Protein AF-A0A534L4D3-F1 (afdb_monomer)

Nearest PDB structures (foldseek):
  6dio-assembly1_A  TM=9.806E-01  e=1.748E-37  Delftia acidovorans
  8sz6-assembly1_B  TM=9.867E-01  e=7.049E-37  Pseudomonas sp. 'mevalonii'
  6dio-assembly2_C  TM=9.782E-01  e=4.693E-37  Delftia acidovorans
  6p7k-assembly1_A  TM=9.838E-01  e=1.786E-36  Burkholderia cenocepacia
  4i4b-assembly1_A  TM=9.826E-01  e=2.388E-36  Pseudomonas sp. 'mevalonii'

Secondary structure (DSSP, 8-state):
------TTGGGS-HHHHHHHHHHHHT--HHHHHHHH-TT-S-HHHHHTTSSS--------EEEEEEEEETTEEEEEEEE--STTHHHHHHHHHHHHHTTT-BEEEE--SEEEEEEEEE--S-HHHHHHHHHHTHHHHHHHHHTT-HHHHHTT-EEEEEEEEEE--TT--EEEEEEEEE-TTS--HHHHHHHHHHHHHHHHHHHS-EEEEEEEES--TTS-EEEE----HHHH--SSS-HHHHHHHHHHHHHHHHH-HHHHHHHHHHHHHHHHHHHHHTT--HHHHHHHHHHHHHTTSSS---S--

Solvent-accessible surface area (backbone atoms only — not comparable to full-atom values): 16689 Å² total; per-residue (Å²): 130,76,78,24,74,61,84,64,61,89,78,48,54,71,68,58,51,52,48,52,51,28,67,67,67,69,51,53,73,68,57,52,52,45,71,70,38,81,70,65,71,52,68,73,62,53,49,71,72,51,83,90,63,88,78,85,85,76,64,51,76,46,70,24,36,23,34,25,50,72,79,42,54,38,73,41,53,29,29,49,81,68,79,64,52,56,58,51,52,20,51,53,25,46,43,18,41,83,59,59,13,32,46,67,53,68,69,49,50,31,39,41,14,34,31,37,31,34,79,41,92,53,49,67,60,37,41,52,54,55,60,76,40,44,68,60,47,37,50,53,24,32,71,73,38,62,66,45,40,75,76,69,31,29,52,77,50,74,48,68,45,76,45,83,49,101,86,48,63,30,36,38,38,29,40,35,26,34,35,59,93,48,92,36,56,68,64,35,21,55,23,27,56,62,35,43,66,55,54,26,69,76,46,69,22,48,71,77,53,43,38,55,48,52,68,38,82,54,44,44,74,49,76,49,70,47,72,55,42,81,70,57,40,55,100,90,41,54,19,65,58,46,49,52,52,50,51,53,53,46,53,46,18,49,73,32,59,75,47,13,52,57,53,45,48,60,53,43,60,60,51,39,12,34,29,48,57,68,74,46,68,44,66,51,51,50,53,16,53,62,48,50,25,36,56,91,59,90,44,64,36,46,86,71,134

Radius of gyration: 23.61 Å; Cα contacts (8 Å, |Δi|>4): 494; chains: 1; bounding box: 59×36×66 Å

pLDDT: mean 96.44, std 3.39, range [64.44, 98.81]

Foldseek 3Di:
DQAQDDPPLVVDDPVVVLVSCCVRVVDDPVVSVLVVDQQNDDQVRVCVVDDPDDGDDGFDKDWQTLADEPQRGDTFIFGHDDPPLSVVSNLVSNQLVVQPHKYKDKLALKWKKKWKWDPFPDLVVLQVQVQVCWVVLQVQLCVQCVPCVVVVKGFDTKDWDWDQDPRGIMIIIIGTTRRHPDNCWVSQLSSQVRSRVVSCVRRVTHIDDGGIDLLGVSTDMDMDTDGDLCSQDDPPDGSVRSVVVVVVLQVCLFPDVVSVVVQVVSVLSNVVRSCVSVVHDSVSVVVNQQVVCQPVSVGRGHPDD

Sequence (305 aa):
MKRSDVSGFYKKTAEERWQIIRDFGELESSEIETIRNTGALRFEQVDHMIENVVGAMPIPLGIAVNFRVNGKDYLVPMAIEEPSVVAAASNAARMAREQGGFTTSGSGPIMLGQIQLVGVTDPNGARITILSHRDEILSIANEKDPMLLKVGGGAKDIEVRVVETKRGPMVITHLVVDCRDAMGANAVNTMAEAVAPHLEKWTGGRVYLRIISNLAVRRLVRARAVFAKAVLKTDDLSGEEVVEGILEAYAFADADPYRCATHNKGIMNGVDAVVVATGNDWRAIESGAHAYAAWKSGGYRSLTT

Mean predicted aligned error: 3.8 Å

Structure (mmCIF, N/CA/C/O backbone):
data_AF-A0A534L4D3-F1
#
_entry.id   AF-A0A534L4D3-F1
#
loop_
_atom_site.group_PDB
_atom_site.id
_atom_site.type_symbol
_atom_site.label_atom_id
_atom_site.label_alt_id
_atom_site.label_comp_id
_atom_site.label_asym_id
_atom_site.label_entity_id
_atom_site.label_seq_id
_atom_site.pdbx_PDB_ins_code
_atom_site.Cartn_x
_atom_site.Cartn_y
_atom_site.Cartn_z
_atom_site.occupancy
_atom_site.B_iso_or_equiv
_atom_site.auth_seq_id
_atom_site.auth_comp_id
_atom_site.auth_asym_id
_atom_site.auth_atom_id
_atom_site.pdbx_PDB_model_num
ATOM 1 N N . MET A 1 1 ? -8.552 -18.636 22.252 1.00 64.44 1 MET A N 1
ATOM 2 C CA . MET A 1 1 ? -8.371 -17.823 21.027 1.00 64.44 1 MET A CA 1
ATOM 3 C C . MET A 1 1 ? -8.446 -16.359 21.431 1.00 64.44 1 MET A C 1
ATOM 5 O O . MET A 1 1 ? -9.378 -16.011 22.147 1.00 64.44 1 MET A O 1
ATOM 9 N N . LYS A 1 2 ? -7.450 -15.543 21.063 1.00 85.06 2 LYS A N 1
ATOM 10 C CA . LYS A 1 2 ? -7.393 -14.110 21.406 1.00 85.06 2 LYS A CA 1
ATOM 11 C C . LYS A 1 2 ? -8.604 -13.384 20.808 1.00 85.06 2 LYS A C 1
ATOM 13 O O . LYS A 1 2 ? -8.980 -13.687 19.677 1.00 85.06 2 LYS A O 1
ATOM 18 N N . ARG A 1 3 ? -9.225 -12.476 21.568 1.00 90.12 3 ARG A N 1
ATOM 19 C CA . ARG A 1 3 ? -10.401 -11.700 21.144 1.00 90.12 3 ARG A CA 1
ATOM 20 C C . ARG A 1 3 ? -10.069 -10.217 21.100 1.00 90.12 3 ARG A C 1
ATOM 22 O O . ARG A 1 3 ? -9.493 -9.697 22.048 1.00 90.12 3 ARG A O 1
ATOM 29 N N . SER A 1 4 ? -10.421 -9.558 20.002 1.00 93.50 4 SER A N 1
ATOM 30 C CA .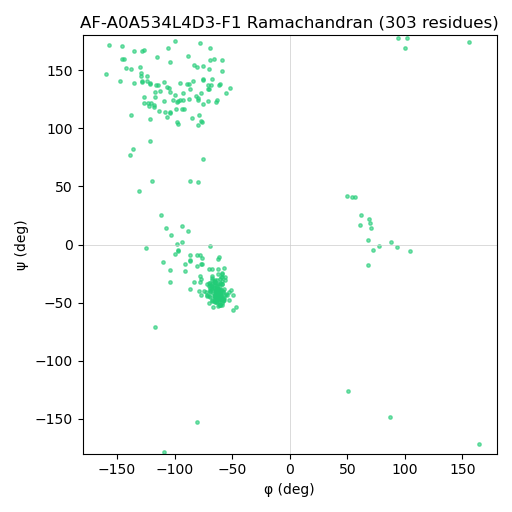 SER A 1 4 ? -10.215 -8.121 19.802 1.00 93.50 4 SER A CA 1
ATOM 31 C C . SER A 1 4 ? -11.455 -7.295 20.127 1.00 93.50 4 SER A C 1
ATOM 33 O O . SER A 1 4 ? -11.385 -6.069 20.077 1.00 93.50 4 SER A O 1
ATOM 35 N N . ASP A 1 5 ? -12.593 -7.922 20.443 1.00 90.88 5 ASP A N 1
ATOM 36 C CA . ASP A 1 5 ? -13.786 -7.195 20.860 1.00 90.88 5 ASP A CA 1
ATOM 37 C C . ASP A 1 5 ? -13.665 -6.699 22.299 1.00 90.88 5 ASP A C 1
ATOM 39 O O . ASP A 1 5 ? -13.750 -7.460 23.260 1.00 90.88 5 ASP A O 1
ATOM 43 N N . VAL A 1 6 ? -13.443 -5.392 22.433 1.00 89.88 6 VAL A N 1
ATOM 44 C CA . VAL A 1 6 ? -13.188 -4.751 23.722 1.00 89.88 6 VAL A CA 1
ATOM 45 C C . VAL A 1 6 ? -14.232 -3.672 23.963 1.00 89.88 6 VAL A C 1
ATOM 47 O O . VAL A 1 6 ? -14.222 -2.609 23.339 1.00 89.88 6 VAL A O 1
ATOM 50 N N . SER A 1 7 ? -15.141 -3.940 24.899 1.00 87.38 7 SER A N 1
ATOM 51 C CA . SER A 1 7 ? -16.185 -2.985 25.264 1.00 87.38 7 SER A CA 1
ATOM 52 C C . SER A 1 7 ? -15.605 -1.781 26.008 1.00 87.38 7 SER A C 1
ATOM 54 O O . SER A 1 7 ? -14.790 -1.921 26.923 1.00 87.38 7 SER A O 1
ATOM 56 N N . GLY A 1 8 ? -16.032 -0.580 25.608 1.00 88.62 8 GLY A N 1
ATOM 57 C CA . GLY A 1 8 ? -15.707 0.663 26.305 1.00 88.62 8 GLY A CA 1
ATOM 58 C C . GLY A 1 8 ? -14.217 1.008 26.362 1.00 88.62 8 GLY A C 1
ATOM 59 O O . GLY A 1 8 ? -13.828 1.731 27.271 1.00 88.62 8 GLY A O 1
ATOM 60 N N . PHE A 1 9 ? -13.382 0.533 25.426 1.00 90.12 9 PHE A N 1
ATOM 61 C CA . PHE A 1 9 ? -11.925 0.773 25.439 1.00 90.12 9 PHE A CA 1
ATOM 62 C C . PHE A 1 9 ? -11.548 2.260 25.589 1.00 90.12 9 PHE A C 1
ATOM 64 O O . PHE A 1 9 ? -10.645 2.616 26.343 1.00 90.12 9 PHE A O 1
ATOM 71 N N . TYR A 1 10 ? -12.302 3.148 24.941 1.00 89.06 10 TYR A N 1
ATOM 72 C CA . TYR A 1 10 ? -12.110 4.597 25.022 1.00 89.06 10 TYR A CA 1
ATOM 73 C C . TYR A 1 10 ? -12.428 5.196 26.406 1.00 89.06 10 TYR A C 1
ATOM 75 O O . TYR A 1 10 ? -11.920 6.263 26.731 1.00 89.06 10 TYR A O 1
ATOM 83 N N . LYS A 1 11 ? -13.222 4.513 27.243 1.00 92.56 11 LYS A N 1
ATOM 84 C CA . LYS A 1 11 ? -13.541 4.932 28.622 1.00 92.56 11 LYS A CA 1
ATOM 85 C C . LYS A 1 11 ? -12.508 4.460 29.651 1.00 92.56 11 LYS A C 1
ATOM 87 O O . LYS A 1 11 ? -12.551 4.911 30.788 1.00 92.56 11 LYS A O 1
ATOM 92 N N . LYS A 1 12 ? -11.626 3.534 29.264 1.00 95.00 12 LYS A N 1
ATOM 93 C CA . LYS A 1 12 ? -10.620 2.927 30.143 1.00 95.00 12 LYS A CA 1
ATOM 94 C C . LYS A 1 12 ? -9.456 3.869 30.429 1.00 95.00 12 LYS A C 1
ATOM 96 O O . LYS A 1 12 ? -9.148 4.717 29.586 1.00 95.00 12 LYS A O 1
ATOM 101 N N . THR A 1 13 ? -8.792 3.688 31.569 1.00 96.38 13 THR A N 1
ATOM 102 C CA . THR A 1 13 ? -7.535 4.389 31.883 1.00 96.38 13 THR A CA 1
ATOM 103 C C . THR A 1 13 ? -6.393 3.894 30.992 1.00 96.38 13 THR A C 1
ATOM 105 O O . THR A 1 13 ? -6.524 2.891 30.284 1.00 96.38 13 THR A O 1
ATOM 108 N N . ALA A 1 14 ? -5.255 4.591 30.999 1.00 93.50 14 ALA A N 1
ATOM 109 C CA . ALA A 1 14 ? -4.083 4.163 30.241 1.00 93.50 14 ALA A CA 1
ATOM 110 C C . ALA A 1 14 ? -3.584 2.778 30.697 1.00 93.50 14 ALA A C 1
ATOM 112 O O . ALA A 1 14 ? -3.328 1.913 29.862 1.00 93.50 14 ALA A O 1
ATOM 113 N N . GLU A 1 15 ? -3.549 2.530 32.006 1.00 95.00 15 GLU A N 1
ATOM 114 C CA . GLU A 1 15 ? -3.106 1.272 32.615 1.00 95.00 15 GLU A CA 1
ATOM 115 C C . GLU A 1 15 ? -3.987 0.099 32.199 1.00 95.00 15 GLU A C 1
ATOM 117 O O . GLU A 1 15 ? -3.479 -0.953 31.815 1.00 95.00 15 GLU A O 1
ATOM 122 N N . GLU A 1 16 ? -5.306 0.288 32.213 1.00 95.88 16 GLU A N 1
ATOM 123 C CA . GLU A 1 16 ? -6.249 -0.729 31.754 1.00 95.88 16 GLU A CA 1
ATOM 124 C C . GLU A 1 16 ? -6.066 -1.037 30.262 1.00 95.88 16 GLU A C 1
ATOM 126 O O . GLU A 1 16 ? -6.140 -2.197 29.853 1.00 95.88 16 GLU A O 1
ATOM 131 N N . ARG A 1 17 ? -5.809 -0.016 29.433 1.00 96.06 17 ARG A N 1
ATOM 132 C CA . ARG A 1 17 ? -5.531 -0.211 28.002 1.00 96.06 17 ARG A CA 1
ATOM 133 C C . ARG A 1 17 ? -4.221 -0.970 27.794 1.00 96.06 17 ARG A C 1
ATOM 135 O O . ARG A 1 17 ? -4.204 -1.910 27.001 1.00 96.06 17 ARG A O 1
ATOM 142 N N . TRP A 1 18 ? -3.160 -0.615 28.522 1.00 95.38 18 TRP A N 1
ATOM 143 C CA . TRP A 1 18 ? -1.873 -1.319 28.480 1.00 95.38 18 TRP A CA 1
ATOM 144 C C . TRP A 1 18 ? -2.001 -2.774 28.925 1.00 95.38 18 TRP A C 1
ATOM 146 O O . TRP A 1 18 ? -1.404 -3.658 28.317 1.00 95.38 18 TRP A O 1
ATOM 156 N N . GLN A 1 19 ? -2.825 -3.040 29.937 1.00 95.00 19 GLN A N 1
ATOM 157 C CA . GLN A 1 19 ? -3.093 -4.399 30.387 1.00 95.00 19 GLN A CA 1
ATOM 158 C C . GLN A 1 19 ? -3.766 -5.233 29.292 1.00 95.00 19 GLN A C 1
ATOM 160 O O . GLN A 1 19 ? -3.345 -6.354 29.019 1.00 95.00 19 GLN A O 1
ATOM 165 N N . ILE A 1 20 ? -4.766 -4.665 28.615 1.00 94.62 20 ILE A N 1
ATOM 166 C CA . ILE A 1 20 ? -5.482 -5.339 27.524 1.00 94.62 20 ILE A CA 1
ATOM 167 C C . ILE A 1 20 ? -4.543 -5.667 26.361 1.00 94.62 20 ILE A C 1
ATOM 169 O O . ILE A 1 20 ? -4.579 -6.788 25.853 1.00 94.62 20 ILE A O 1
ATOM 173 N N . ILE A 1 21 ? -3.698 -4.722 25.935 1.00 94.88 21 ILE A N 1
ATOM 174 C CA . ILE A 1 21 ? -2.750 -4.987 24.842 1.00 94.88 21 ILE A CA 1
ATOM 175 C C . ILE A 1 21 ? -1.654 -5.965 25.261 1.00 94.88 21 ILE A C 1
ATOM 177 O O . ILE A 1 21 ? -1.246 -6.771 24.430 1.00 94.88 21 ILE A O 1
ATOM 181 N N . ARG A 1 22 ? -1.218 -5.947 26.530 1.00 95.31 22 ARG A N 1
ATOM 182 C CA . ARG A 1 22 ? -0.255 -6.915 27.063 1.00 95.31 22 ARG A CA 1
ATOM 183 C C . ARG A 1 22 ? -0.810 -8.324 26.966 1.00 95.31 22 ARG A C 1
ATOM 185 O O . ARG A 1 22 ? -0.171 -9.192 26.386 1.00 95.31 22 ARG A O 1
ATOM 192 N N . ASP A 1 23 ? -2.017 -8.528 27.478 1.00 94.62 23 ASP A N 1
ATOM 193 C CA . ASP A 1 23 ? -2.634 -9.850 27.547 1.00 94.62 23 ASP A CA 1
ATOM 194 C C . ASP A 1 23 ? -3.013 -10.358 26.149 1.00 94.62 23 ASP A C 1
ATOM 196 O O . ASP A 1 23 ? -2.873 -11.543 25.848 1.00 94.62 23 ASP A O 1
ATOM 200 N N . PHE A 1 24 ? -3.445 -9.461 25.255 1.00 94.88 24 PHE A N 1
ATOM 201 C CA . PHE A 1 24 ? -3.706 -9.815 23.862 1.00 94.88 24 PHE A CA 1
ATOM 202 C C . PHE A 1 24 ? -2.412 -10.124 23.101 1.00 94.88 24 PHE A C 1
ATOM 204 O O . PHE A 1 24 ? -2.352 -11.101 22.360 1.00 94.88 24 PHE A O 1
ATOM 211 N N . GLY A 1 25 ? -1.374 -9.306 23.244 1.00 93.56 25 GLY A N 1
ATOM 212 C CA . GLY A 1 25 ? -0.104 -9.482 22.544 1.00 93.56 25 GLY A CA 1
ATOM 213 C C . GLY A 1 25 ? 0.781 -10.577 23.136 1.00 93.56 25 GLY A C 1
ATOM 214 O O . GLY A 1 25 ? 1.640 -11.072 22.420 1.00 93.56 25 GLY A O 1
ATOM 215 N N . GLU A 1 26 ? 0.509 -11.015 24.373 1.00 95.12 26 GLU A N 1
ATOM 216 C CA . GLU A 1 26 ? 1.460 -11.759 25.219 1.00 95.12 26 GLU A CA 1
ATOM 217 C C . GLU A 1 26 ? 2.785 -10.995 25.368 1.00 95.1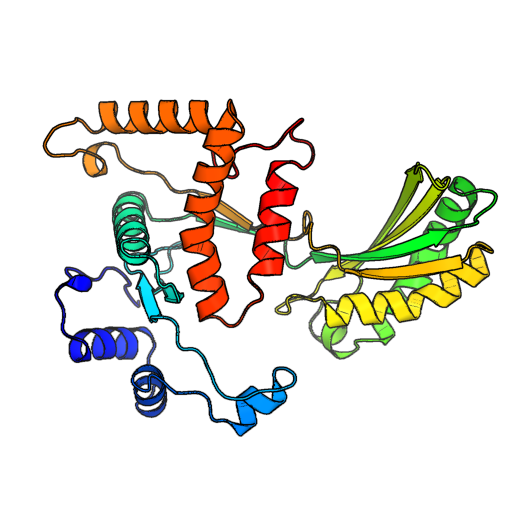2 26 GLU A C 1
ATOM 219 O O . GLU A 1 26 ? 3.861 -11.575 25.292 1.00 95.12 26 GLU A O 1
ATOM 224 N N . LEU A 1 27 ? 2.680 -9.673 25.545 1.00 95.94 27 LEU A N 1
ATOM 225 C CA . LEU A 1 27 ? 3.835 -8.780 25.569 1.00 95.94 27 LEU A CA 1
ATOM 226 C C . LEU A 1 27 ? 4.600 -8.888 26.889 1.00 95.94 27 LEU A C 1
ATOM 228 O O . LEU A 1 27 ? 4.009 -8.966 27.974 1.00 95.94 27 LEU A O 1
ATOM 232 N N . GLU A 1 28 ? 5.919 -8.806 26.800 1.00 96.94 28 GLU A N 1
ATOM 233 C CA . GLU A 1 28 ? 6.799 -8.695 27.952 1.00 96.94 28 GLU A CA 1
ATOM 234 C C . GLU A 1 28 ? 6.647 -7.330 28.642 1.00 96.94 28 GLU A C 1
ATOM 236 O O . GLU A 1 28 ? 6.221 -6.326 28.061 1.00 96.94 28 GLU A O 1
ATOM 241 N N . SER A 1 29 ? 7.037 -7.257 29.917 1.00 95.00 29 SER A N 1
ATOM 242 C CA . SER A 1 29 ? 7.011 -5.998 30.674 1.00 95.00 29 SER A CA 1
ATOM 243 C C . SER A 1 29 ? 7.871 -4.902 30.027 1.00 95.00 29 SER A C 1
ATOM 245 O O . SER A 1 29 ? 7.502 -3.731 30.080 1.00 95.00 29 SER A O 1
ATOM 247 N N . SER A 1 30 ? 8.989 -5.278 29.402 1.00 94.88 30 SER A N 1
ATOM 248 C CA . SER A 1 30 ? 9.894 -4.394 28.651 1.00 94.88 30 SER A CA 1
ATOM 249 C C . SER A 1 30 ? 9.220 -3.771 27.420 1.00 94.88 30 SER A C 1
ATOM 251 O O . SER A 1 30 ? 9.399 -2.583 27.140 1.00 94.88 30 SER A O 1
ATOM 253 N N . GLU A 1 31 ? 8.402 -4.543 26.705 1.00 95.06 31 GLU A N 1
ATOM 254 C CA . GLU A 1 31 ? 7.658 -4.080 25.531 1.00 95.06 31 GLU A CA 1
ATOM 255 C C . GLU A 1 31 ? 6.549 -3.098 25.930 1.00 95.06 31 GLU A C 1
ATOM 257 O O . GLU A 1 31 ? 6.379 -2.056 25.297 1.00 95.06 31 GLU A O 1
ATOM 262 N N . ILE A 1 32 ? 5.842 -3.363 27.034 1.00 94.81 32 ILE A N 1
ATOM 263 C CA . ILE A 1 32 ? 4.860 -2.413 27.580 1.00 94.81 32 ILE A CA 1
ATOM 264 C C . ILE A 1 32 ? 5.531 -1.120 28.039 1.00 94.81 32 ILE A C 1
ATOM 266 O O . ILE A 1 32 ? 4.997 -0.040 27.791 1.00 94.81 32 ILE A O 1
ATOM 270 N N . GLU A 1 33 ? 6.704 -1.204 28.664 1.00 93.38 33 GLU A N 1
ATOM 271 C CA . GLU A 1 33 ? 7.449 -0.013 29.070 1.00 93.38 33 GLU A CA 1
ATOM 272 C C . GLU A 1 33 ? 7.895 0.824 27.862 1.00 93.38 33 GLU A C 1
ATOM 274 O O . GLU A 1 33 ? 7.828 2.052 27.892 1.00 93.38 33 GLU A O 1
ATOM 279 N N . THR A 1 34 ? 8.226 0.170 26.746 1.00 92.75 34 THR A N 1
ATOM 280 C CA . THR A 1 34 ? 8.507 0.853 25.473 1.00 92.75 34 THR A CA 1
ATOM 281 C C . THR A 1 34 ? 7.283 1.616 24.960 1.00 92.75 34 THR A C 1
ATOM 283 O O . THR A 1 34 ? 7.412 2.763 24.545 1.00 92.75 34 THR A O 1
ATOM 286 N N . ILE A 1 35 ? 6.084 1.028 25.038 1.00 91.69 35 ILE A N 1
ATOM 287 C CA . ILE A 1 35 ? 4.831 1.675 24.604 1.00 91.69 35 ILE A CA 1
ATOM 288 C C . ILE A 1 35 ? 4.458 2.864 25.503 1.00 91.69 35 ILE A C 1
ATOM 290 O O . ILE A 1 35 ? 3.894 3.850 25.027 1.00 91.69 35 ILE A O 1
ATOM 294 N N . ARG A 1 36 ? 4.758 2.786 26.804 1.00 90.88 36 ARG A N 1
ATOM 295 C CA . ARG A 1 36 ? 4.532 3.884 27.760 1.00 90.88 36 ARG A CA 1
ATOM 296 C C . ARG A 1 36 ? 5.441 5.077 27.500 1.00 90.88 36 ARG A C 1
ATOM 298 O O . ARG A 1 36 ? 5.060 6.212 27.785 1.00 90.88 36 ARG A O 1
ATOM 305 N N . ASN A 1 37 ? 6.637 4.820 26.982 1.00 89.62 37 ASN A N 1
ATOM 306 C CA . ASN A 1 37 ? 7.627 5.845 26.732 1.00 89.62 37 ASN A CA 1
ATOM 307 C C . ASN A 1 37 ? 7.285 6.647 25.465 1.00 89.62 37 ASN A C 1
ATOM 309 O O . ASN A 1 37 ? 7.508 6.207 24.339 1.00 89.62 37 ASN A O 1
ATOM 313 N N . THR A 1 38 ? 6.818 7.883 25.645 1.00 83.69 38 THR A N 1
ATOM 314 C CA . THR A 1 38 ? 6.506 8.808 24.540 1.00 83.69 38 THR A CA 1
ATOM 315 C C . THR A 1 38 ? 7.744 9.310 23.778 1.00 83.69 38 THR A C 1
ATOM 317 O O . THR A 1 38 ? 7.599 10.056 22.813 1.00 83.69 38 THR A O 1
ATOM 320 N N . GLY A 1 39 ? 8.952 8.908 24.189 1.00 81.75 39 GLY A N 1
ATOM 321 C CA . GLY A 1 39 ? 10.235 9.123 23.513 1.00 81.75 39 GLY A CA 1
ATOM 322 C C . GLY A 1 39 ? 11.045 7.826 23.397 1.00 81.75 39 GLY A C 1
ATOM 323 O O . GLY A 1 39 ? 12.225 7.803 23.734 1.00 81.75 39 GLY A O 1
ATOM 324 N N . ALA A 1 40 ? 10.407 6.727 22.977 1.00 80.00 40 ALA A N 1
ATOM 325 C CA . ALA A 1 40 ? 10.998 5.383 22.968 1.00 80.00 40 ALA A CA 1
ATOM 326 C C . ALA A 1 40 ? 12.283 5.221 22.129 1.00 80.00 40 ALA A C 1
ATOM 328 O O . ALA A 1 40 ? 13.083 4.327 22.407 1.00 80.00 40 ALA A O 1
ATOM 329 N N . LEU A 1 41 ? 12.496 6.055 21.10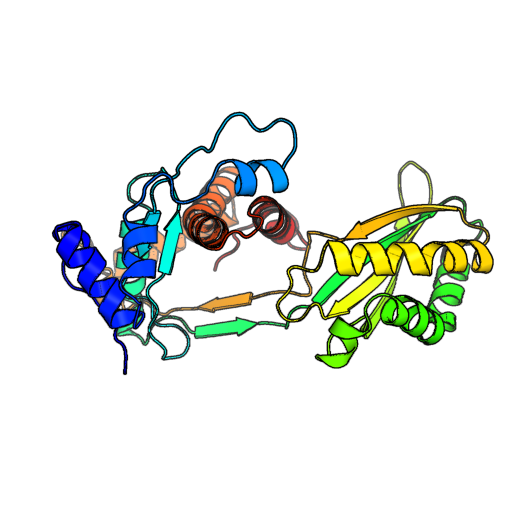5 1.00 87.88 41 LEU A N 1
ATOM 330 C CA . LEU A 1 41 ? 13.680 5.976 20.249 1.00 87.88 41 LEU A CA 1
ATOM 331 C C . LEU A 1 41 ? 14.832 6.799 20.832 1.00 87.88 41 LEU A C 1
ATOM 333 O O . LEU A 1 41 ? 14.692 8.000 21.063 1.00 87.88 41 LEU A O 1
ATOM 337 N N . ARG A 1 42 ? 15.992 6.160 21.027 1.00 90.56 42 ARG A N 1
ATOM 338 C CA . ARG A 1 42 ? 17.217 6.858 21.446 1.00 90.56 42 ARG A CA 1
ATOM 339 C C . ARG A 1 42 ? 17.747 7.735 20.317 1.00 90.56 42 ARG A C 1
ATOM 341 O O . ARG A 1 42 ? 17.580 7.395 19.145 1.00 90.56 42 ARG A O 1
ATOM 348 N N . PHE A 1 43 ? 18.435 8.820 20.673 1.00 91.56 43 PHE A N 1
ATOM 349 C CA . PHE A 1 43 ? 18.961 9.773 19.695 1.00 91.56 43 PHE A CA 1
ATOM 350 C C . PHE A 1 43 ? 19.880 9.098 18.669 1.00 91.56 43 PHE A C 1
ATOM 352 O O . PHE A 1 43 ? 19.711 9.300 17.475 1.00 91.56 43 PHE A O 1
ATOM 359 N N . GLU A 1 44 ? 20.770 8.204 19.105 1.00 94.31 44 GLU A N 1
ATOM 360 C CA . GLU A 1 44 ? 21.691 7.493 18.209 1.00 94.31 44 GLU A CA 1
ATOM 361 C C . GLU A 1 44 ? 20.947 6.607 17.200 1.00 94.31 44 GLU A C 1
ATOM 363 O O . GLU A 1 44 ? 21.409 6.403 16.084 1.00 94.31 44 GLU A O 1
ATOM 368 N N . GLN A 1 45 ? 19.779 6.073 17.574 1.00 92.06 45 GLN A N 1
ATOM 369 C CA . GLN A 1 45 ? 18.975 5.264 16.658 1.00 92.06 45 GLN A CA 1
ATOM 370 C C . GLN A 1 45 ? 18.344 6.136 15.577 1.00 92.06 45 GLN A C 1
ATOM 372 O O . GLN A 1 45 ? 18.383 5.755 14.413 1.00 92.06 45 GLN A O 1
ATOM 377 N N . VAL A 1 46 ? 17.788 7.295 15.946 1.00 93.00 46 VAL A N 1
ATOM 378 C CA . VAL A 1 46 ? 17.168 8.202 14.969 1.00 93.00 46 VAL A CA 1
ATOM 379 C C . VAL A 1 46 ? 18.203 8.905 14.093 1.00 93.00 46 VAL A C 1
ATOM 381 O O . VAL A 1 46 ? 17.943 9.073 12.907 1.00 93.00 46 VAL A O 1
ATOM 384 N N . ASP A 1 47 ? 19.387 9.221 14.626 1.00 95.19 47 ASP A N 1
ATOM 385 C CA . ASP A 1 47 ? 20.515 9.813 13.886 1.00 95.19 47 ASP A CA 1
ATOM 386 C C . ASP A 1 47 ? 21.039 8.899 12.764 1.00 95.19 47 ASP A C 1
ATOM 388 O O . ASP A 1 47 ? 21.556 9.364 11.754 1.00 95.19 47 ASP A O 1
ATOM 392 N N . HIS A 1 48 ? 20.840 7.583 12.884 1.00 95.50 48 HIS A N 1
ATOM 393 C CA . HIS A 1 48 ? 21.150 6.625 11.820 1.00 95.50 48 HIS A CA 1
ATOM 394 C C . HIS A 1 48 ? 20.022 6.421 10.797 1.00 95.50 48 HIS A C 1
ATOM 396 O O . HIS A 1 48 ? 20.240 5.741 9.793 1.00 95.50 48 HIS A O 1
ATOM 402 N N . MET A 1 49 ? 18.818 6.950 11.037 1.00 93.88 49 MET A N 1
ATOM 403 C CA . MET A 1 49 ? 17.670 6.735 10.148 1.00 93.88 49 MET A CA 1
ATOM 404 C C . MET A 1 49 ? 17.604 7.747 9.004 1.00 93.88 49 MET A C 1
ATOM 406 O O . MET A 1 49 ? 17.194 7.372 7.906 1.00 93.88 49 MET A O 1
ATOM 410 N N . ILE A 1 50 ? 17.950 9.011 9.266 1.00 95.81 50 ILE A N 1
ATOM 411 C CA . ILE A 1 50 ? 17.895 10.123 8.303 1.00 95.81 50 ILE A CA 1
ATOM 412 C C . ILE A 1 50 ? 19.042 11.111 8.560 1.00 95.81 50 ILE A C 1
ATOM 414 O O . ILE A 1 50 ? 19.719 11.036 9.580 1.00 95.81 50 ILE A O 1
ATOM 418 N N . GLU A 1 51 ? 19.248 12.068 7.660 1.00 96.38 51 GLU A N 1
ATOM 419 C CA . GLU A 1 51 ? 20.297 13.081 7.783 1.00 96.38 51 GLU A CA 1
ATOM 420 C C . GLU A 1 51 ? 19.882 14.279 8.663 1.00 96.38 51 GLU A C 1
ATOM 422 O O . GLU A 1 51 ? 18.710 14.649 8.734 1.00 96.38 51 GLU A O 1
ATOM 427 N N . ASN A 1 52 ? 20.872 14.962 9.259 1.00 96.62 52 ASN A N 1
ATOM 428 C CA . ASN A 1 52 ? 20.711 16.224 10.005 1.00 96.62 52 ASN A CA 1
ATOM 429 C C . ASN A 1 52 ? 19.714 16.153 11.180 1.00 96.62 52 ASN A C 1
ATOM 431 O O . ASN A 1 52 ? 18.924 17.077 11.400 1.00 96.62 52 ASN A O 1
ATOM 435 N N . VAL A 1 53 ? 19.741 15.059 11.940 1.00 96.50 53 VAL A N 1
ATOM 436 C CA . VAL A 1 53 ? 18.809 14.829 13.046 1.00 96.50 53 VAL A CA 1
ATOM 437 C C . VAL A 1 53 ? 19.097 15.759 14.223 1.00 96.50 53 VAL A C 1
ATOM 439 O O . VAL A 1 53 ? 20.230 15.920 14.664 1.00 96.50 53 VAL A O 1
ATOM 442 N N . VAL A 1 54 ? 18.036 16.367 14.760 1.00 96.31 54 VAL A N 1
ATOM 443 C CA . VAL A 1 54 ? 18.082 17.224 15.964 1.00 96.31 54 VAL A CA 1
ATOM 444 C C . VAL A 1 54 ? 17.117 16.762 17.061 1.00 96.31 54 VAL A C 1
ATOM 446 O O . VAL A 1 54 ? 17.072 17.345 18.140 1.00 96.31 54 VAL A O 1
ATOM 449 N N . GLY A 1 55 ? 16.334 15.714 16.795 1.00 93.50 55 GLY A N 1
ATOM 450 C CA . GLY A 1 55 ? 15.349 15.158 17.717 1.00 93.50 55 GLY A CA 1
ATOM 451 C C . GLY A 1 55 ? 14.359 14.230 17.013 1.00 93.50 55 GLY A C 1
ATOM 452 O O . GLY A 1 55 ? 14.514 13.920 15.833 1.00 93.50 55 GLY A O 1
ATOM 453 N N . ALA A 1 56 ? 13.325 13.810 17.742 1.00 92.81 56 ALA A N 1
ATOM 454 C CA . ALA A 1 56 ? 12.229 12.990 17.231 1.00 92.81 56 ALA A CA 1
ATOM 455 C C . ALA A 1 56 ? 10.879 13.677 17.490 1.00 92.81 56 ALA A C 1
ATOM 457 O O . ALA A 1 56 ? 10.694 14.325 18.521 1.00 92.81 56 ALA A O 1
ATOM 458 N N . MET A 1 57 ? 9.930 13.519 16.564 1.00 92.38 57 MET A N 1
ATOM 459 C CA . MET A 1 57 ? 8.566 14.034 16.696 1.00 92.38 57 MET A CA 1
ATOM 460 C C . MET A 1 57 ? 7.610 12.881 17.034 1.00 92.38 57 MET A C 1
ATOM 462 O O . MET A 1 57 ? 7.411 12.006 16.190 1.00 92.38 57 MET A O 1
ATOM 466 N N . PRO A 1 58 ? 7.010 12.848 18.238 1.00 92.38 58 PRO A N 1
ATOM 467 C CA . PRO A 1 58 ? 6.032 11.825 18.578 1.00 92.38 58 PRO A CA 1
ATOM 468 C C . PRO A 1 58 ? 4.682 12.103 17.903 1.00 92.38 58 PRO A C 1
ATOM 470 O O . PRO A 1 58 ? 4.227 13.245 17.841 1.00 92.38 58 PRO A O 1
ATOM 473 N N . ILE A 1 59 ? 4.017 11.039 17.453 1.00 95.00 59 ILE A N 1
ATOM 474 C CA . ILE A 1 59 ? 2.633 11.051 16.957 1.00 95.00 59 ILE A CA 1
ATOM 475 C C . ILE A 1 59 ? 1.797 10.171 17.901 1.00 95.00 59 ILE A C 1
ATOM 477 O O . ILE A 1 59 ? 2.284 9.106 18.295 1.00 95.00 59 ILE A O 1
ATOM 481 N N . PRO A 1 60 ? 0.571 10.574 18.299 1.00 95.19 60 PRO A N 1
ATOM 482 C CA . PRO A 1 60 ? -0.257 9.765 19.188 1.00 95.19 60 PRO A CA 1
ATOM 483 C C . PRO A 1 60 ? -0.484 8.354 18.640 1.00 95.19 60 PRO A C 1
ATOM 485 O O . PRO A 1 60 ? -0.896 8.189 17.495 1.00 95.19 60 PRO A O 1
ATOM 488 N N . LEU A 1 61 ? -0.253 7.342 19.479 1.00 95.94 61 LEU A N 1
ATOM 489 C CA . LEU A 1 61 ? -0.472 5.937 19.147 1.00 95.94 61 LEU A CA 1
ATOM 490 C C . LEU A 1 61 ? -1.748 5.424 19.824 1.00 95.94 61 LEU A C 1
ATOM 492 O O . LEU A 1 61 ? -1.828 5.316 21.049 1.00 95.94 61 LEU A O 1
ATOM 496 N N . GLY A 1 62 ? -2.748 5.095 19.013 1.00 96.25 62 GLY A N 1
ATOM 497 C CA . GLY A 1 62 ? -3.983 4.441 19.426 1.00 96.25 62 GLY A CA 1
ATOM 498 C C . GLY A 1 62 ? -4.031 2.969 19.019 1.00 96.25 62 GLY A C 1
ATOM 499 O O . GLY A 1 62 ? -3.233 2.493 18.215 1.00 96.25 62 GLY A O 1
ATOM 500 N N . ILE A 1 63 ? -5.018 2.252 19.556 1.00 97.56 63 ILE A N 1
ATOM 501 C CA . ILE A 1 63 ? -5.352 0.886 19.148 1.00 97.56 63 ILE A CA 1
ATOM 502 C C . ILE A 1 63 ? -6.802 0.873 18.689 1.00 97.56 63 ILE A C 1
ATOM 504 O O . ILE A 1 63 ? -7.705 1.149 19.484 1.00 97.56 63 ILE A O 1
ATOM 508 N N . ALA A 1 64 ? -7.030 0.521 17.427 1.00 98.00 64 ALA A N 1
ATOM 509 C CA . ALA A 1 64 ? -8.359 0.183 16.964 1.00 98.00 64 ALA A CA 1
ATOM 510 C C . ALA A 1 64 ? -8.699 -1.265 17.334 1.00 98.00 64 ALA A C 1
ATOM 512 O O . ALA A 1 64 ? -7.952 -2.212 17.070 1.00 98.00 64 ALA A O 1
ATOM 513 N N . VAL A 1 65 ? -9.848 -1.415 17.984 1.00 97.62 65 VAL A N 1
ATOM 514 C CA . VAL A 1 65 ? -10.360 -2.685 18.510 1.00 97.62 65 VAL A CA 1
ATOM 515 C C . VAL A 1 65 ? -11.413 -3.269 17.560 1.00 97.62 65 VAL A C 1
ATOM 517 O O . VAL A 1 65 ? -11.813 -2.642 16.582 1.00 97.62 65 VAL A O 1
ATOM 520 N N . ASN A 1 66 ? -11.896 -4.474 17.857 1.00 97.69 66 ASN A N 1
ATOM 521 C CA . ASN A 1 66 ? -12.966 -5.194 17.158 1.00 97.69 66 ASN A CA 1
ATOM 522 C C . ASN A 1 66 ? -12.605 -5.764 15.772 1.00 97.69 66 ASN A C 1
ATOM 524 O O . ASN A 1 66 ? -13.407 -6.503 15.199 1.00 97.69 66 ASN A O 1
ATOM 528 N N . PHE A 1 67 ? -11.419 -5.518 15.218 1.00 98.31 67 PHE A N 1
ATOM 529 C CA . PHE A 1 67 ? -11.065 -6.068 13.906 1.00 98.31 67 PHE A CA 1
ATOM 530 C C . PHE A 1 67 ? -11.016 -7.601 13.928 1.00 98.31 67 PHE A C 1
ATOM 532 O O . PHE A 1 67 ? -10.299 -8.207 14.726 1.00 98.31 67 PHE A O 1
ATOM 539 N N . ARG A 1 68 ? -11.788 -8.223 13.030 1.00 98.25 68 ARG A N 1
ATOM 540 C CA . ARG A 1 68 ? -11.713 -9.645 12.679 1.00 98.25 68 ARG A CA 1
ATOM 541 C C . ARG A 1 68 ? -11.486 -9.744 11.181 1.00 98.25 68 ARG A C 1
ATOM 543 O O . ARG A 1 68 ? -12.296 -9.233 10.416 1.00 98.25 68 ARG A O 1
ATOM 550 N N . VAL A 1 69 ? -10.395 -10.381 10.777 1.00 98.38 69 VAL A N 1
ATOM 551 C CA . VAL A 1 69 ? -9.969 -10.520 9.383 1.00 98.38 69 VAL A CA 1
ATOM 552 C C . VAL A 1 69 ? -9.755 -12.000 9.094 1.00 98.38 69 VAL A C 1
ATOM 554 O O . VAL A 1 69 ? -8.979 -12.653 9.790 1.00 98.38 69 VAL A O 1
ATOM 557 N N . ASN A 1 70 ? -10.465 -12.547 8.105 1.00 97.81 70 ASN A N 1
ATOM 558 C CA . ASN A 1 70 ? -10.433 -13.975 7.753 1.00 97.81 70 ASN A CA 1
ATOM 559 C C . ASN A 1 70 ? -10.633 -14.898 8.974 1.00 97.81 70 ASN A C 1
ATOM 561 O O . ASN A 1 70 ? -9.930 -15.889 9.151 1.00 97.81 70 ASN A O 1
ATOM 565 N N . GLY A 1 71 ? -11.568 -14.534 9.858 1.00 96.94 71 GLY A N 1
ATOM 566 C CA . GLY A 1 71 ? -11.876 -15.291 11.076 1.00 96.94 71 GLY A CA 1
ATOM 567 C C . GLY A 1 71 ? -10.885 -15.116 12.234 1.00 96.94 71 GLY A C 1
ATOM 568 O O . GLY A 1 71 ? -11.123 -15.667 13.306 1.00 96.94 71 GLY A O 1
ATOM 569 N N . LYS A 1 72 ? -9.812 -14.333 12.068 1.00 97.56 72 LYS A N 1
ATOM 570 C CA . LYS A 1 72 ? -8.820 -14.058 13.116 1.00 97.56 72 LYS A CA 1
ATOM 571 C C . LYS A 1 72 ? -8.958 -12.639 13.659 1.00 97.56 72 LYS A C 1
ATOM 573 O O . LYS A 1 72 ? -9.115 -11.685 12.904 1.00 97.56 72 LYS A O 1
ATOM 578 N N . ASP A 1 73 ? -8.894 -12.507 14.976 1.00 97.81 73 ASP A N 1
ATOM 579 C CA . ASP A 1 73 ? -9.003 -11.231 15.678 1.00 97.81 73 ASP A CA 1
ATOM 580 C C . ASP A 1 73 ? -7.655 -10.495 15.732 1.00 97.81 73 ASP A C 1
ATOM 582 O O . ASP A 1 73 ? -6.614 -11.116 15.957 1.00 97.81 73 ASP A O 1
ATOM 586 N N . TYR A 1 74 ? -7.696 -9.169 15.570 1.00 97.75 74 TYR A N 1
ATOM 587 C CA . TYR A 1 74 ? -6.539 -8.273 15.608 1.00 97.75 74 TYR A CA 1
ATOM 588 C C . TYR A 1 74 ? -6.828 -7.024 16.447 1.00 97.75 74 TYR A C 1
ATOM 590 O O . TYR A 1 74 ? -7.908 -6.438 16.345 1.00 97.75 74 TYR A O 1
ATOM 598 N N . LEU A 1 75 ? -5.843 -6.604 17.240 1.00 97.62 75 LEU A N 1
ATOM 599 C CA . LEU A 1 75 ? -5.729 -5.233 17.733 1.00 97.62 75 LEU A CA 1
ATOM 600 C C . LEU A 1 75 ? -4.846 -4.463 16.752 1.00 97.62 75 LEU A C 1
ATOM 602 O O . LEU A 1 75 ? -3.743 -4.913 16.447 1.00 97.62 75 LEU A O 1
ATOM 606 N N . VAL A 1 76 ? -5.352 -3.351 16.221 1.00 98.25 76 VAL A N 1
ATOM 607 C CA . VAL A 1 76 ? -4.716 -2.638 15.107 1.00 98.25 76 VAL A CA 1
ATOM 608 C C . VAL A 1 76 ? -4.081 -1.347 15.627 1.00 98.25 76 VAL A C 1
ATOM 610 O O . VAL A 1 76 ? -4.822 -0.438 16.006 1.00 98.25 76 VAL A O 1
ATOM 613 N N . PRO A 1 77 ? -2.742 -1.237 15.683 1.00 97.94 77 PRO A N 1
ATOM 614 C CA . PRO A 1 77 ? -2.090 -0.002 16.092 1.00 97.94 77 PRO A CA 1
ATOM 615 C C . PRO A 1 77 ? -2.252 1.078 15.019 1.00 97.94 77 PRO A C 1
ATOM 617 O O . PRO A 1 77 ? -2.145 0.798 13.828 1.00 97.94 77 PRO A O 1
ATOM 620 N N . MET A 1 78 ? -2.540 2.304 15.451 1.00 98.62 78 MET A N 1
ATOM 621 C CA . MET A 1 78 ? -2.813 3.455 14.590 1.00 98.62 78 MET A CA 1
ATOM 622 C C . MET A 1 78 ? -2.108 4.692 15.153 1.00 98.62 78 MET A C 1
ATOM 624 O O . MET A 1 78 ? -2.487 5.174 16.219 1.00 98.62 78 MET A O 1
ATOM 628 N N . ALA A 1 79 ? -1.092 5.194 14.454 1.00 97.88 79 ALA A N 1
ATOM 629 C CA . ALA A 1 79 ? -0.358 6.403 14.805 1.00 97.88 79 ALA A CA 1
ATOM 630 C C . ALA A 1 79 ? -0.902 7.580 13.987 1.00 97.88 79 ALA A C 1
ATOM 632 O O . ALA A 1 79 ? -0.674 7.642 12.782 1.00 97.88 79 ALA A O 1
ATOM 633 N N . ILE A 1 80 ? -1.669 8.470 14.621 1.00 98.19 80 ILE A N 1
ATOM 634 C CA . ILE A 1 80 ? -2.349 9.583 13.946 1.00 98.19 80 ILE A CA 1
ATOM 635 C C . ILE A 1 80 ? -2.715 10.697 14.934 1.00 98.19 80 ILE A C 1
ATOM 637 O O . ILE A 1 80 ? -3.025 10.439 16.097 1.00 98.19 80 ILE A O 1
ATOM 641 N N . GLU A 1 81 ? -2.691 11.943 14.471 1.00 97.50 81 GLU A N 1
ATOM 642 C CA . GLU A 1 81 ? -3.044 13.144 15.233 1.00 97.50 81 GLU A CA 1
ATOM 643 C C . GLU A 1 81 ? -4.525 13.533 15.118 1.00 97.50 81 GLU A C 1
ATOM 645 O O . GLU A 1 81 ? -5.058 14.213 15.997 1.00 97.50 81 GLU A O 1
ATOM 650 N N . GLU A 1 82 ? -5.200 13.102 14.049 1.00 97.88 82 GLU A N 1
ATOM 651 C CA . GLU A 1 82 ? -6.592 13.450 13.771 1.00 97.88 82 GLU A CA 1
ATOM 652 C C . GLU A 1 82 ? -7.563 12.757 14.753 1.00 97.88 82 GLU A C 1
ATOM 654 O O . GLU A 1 82 ? -7.601 11.521 14.846 1.00 97.88 82 GLU A O 1
ATOM 659 N N . PRO A 1 83 ? -8.406 13.526 15.471 1.00 95.31 83 PRO A N 1
ATOM 660 C CA . PRO A 1 83 ? -9.423 12.963 16.347 1.00 95.31 83 PRO A CA 1
ATOM 661 C C . PRO A 1 83 ? -10.407 12.052 15.606 1.00 95.31 83 PRO A C 1
ATOM 663 O O . PRO A 1 83 ? -10.634 12.163 14.406 1.00 95.31 83 PRO A O 1
ATOM 666 N N . SER A 1 84 ? -11.071 11.177 16.358 1.00 95.50 84 SER A N 1
ATOM 667 C CA . SER A 1 84 ? -12.153 10.301 15.880 1.00 95.50 84 SER A CA 1
ATOM 668 C C . SER A 1 84 ? -11.760 9.196 14.894 1.00 95.50 84 SER A C 1
ATOM 670 O O . SER A 1 84 ? -12.508 8.226 14.809 1.00 95.50 84 SER A O 1
ATOM 672 N N . VAL A 1 85 ? -10.605 9.241 14.220 1.00 98.00 85 VAL A N 1
ATOM 673 C CA . VAL A 1 85 ? -10.214 8.214 13.230 1.00 98.00 85 VAL A CA 1
ATOM 674 C C . VAL A 1 85 ? -10.157 6.812 13.851 1.00 98.00 85 VAL A C 1
ATOM 676 O O . VAL A 1 85 ? -10.829 5.891 13.383 1.00 98.00 85 VAL A O 1
ATOM 679 N N . VAL A 1 86 ? -9.436 6.652 14.965 1.00 97.81 86 VAL A N 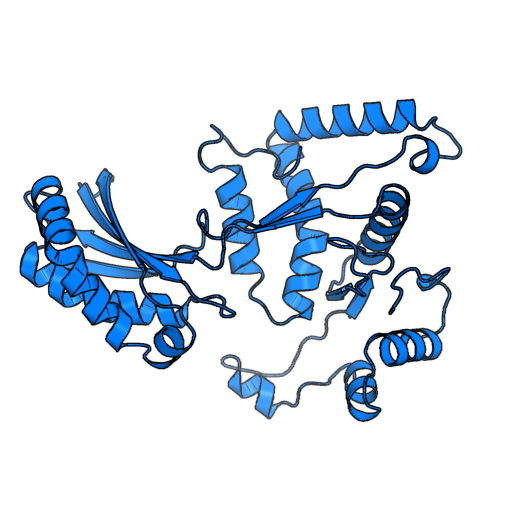1
ATOM 680 C CA . VAL A 1 86 ? -9.313 5.360 15.674 1.00 97.81 86 VAL A CA 1
ATOM 681 C C . VAL A 1 86 ? -10.669 4.874 16.208 1.00 97.81 86 VAL A C 1
ATOM 683 O O . VAL A 1 86 ? -10.973 3.675 16.193 1.00 97.81 86 VAL A O 1
ATOM 686 N N . ALA A 1 87 ? -11.518 5.804 16.657 1.00 96.94 87 ALA A N 1
ATOM 687 C CA . ALA A 1 87 ? -12.854 5.497 17.160 1.00 96.94 87 ALA A CA 1
ATOM 688 C C . ALA A 1 87 ? -13.794 5.039 16.032 1.00 96.94 87 ALA A C 1
ATOM 690 O O . ALA A 1 87 ? -14.487 4.031 16.185 1.00 96.94 87 ALA A O 1
ATOM 691 N N . ALA A 1 88 ? -13.771 5.727 14.888 1.00 97.50 88 ALA A N 1
ATOM 692 C CA . ALA A 1 88 ? -14.537 5.376 13.699 1.00 97.50 88 ALA A CA 1
ATOM 693 C C . ALA A 1 88 ? -14.127 3.997 13.165 1.00 97.50 88 ALA A C 1
ATOM 695 O O . ALA A 1 88 ? -14.996 3.151 12.951 1.00 97.50 88 ALA A O 1
ATOM 696 N N . ALA A 1 89 ? -12.819 3.724 13.060 1.00 98.12 89 ALA A N 1
ATOM 697 C CA . ALA A 1 89 ? -12.298 2.415 12.664 1.00 98.12 89 ALA A CA 1
ATOM 698 C C . ALA A 1 89 ? -12.779 1.300 13.610 1.00 98.12 89 ALA A C 1
ATOM 700 O O . ALA A 1 89 ? -13.293 0.275 13.161 1.00 98.12 89 ALA A O 1
ATOM 701 N N . SER A 1 90 ? -12.695 1.527 14.925 1.00 98.06 90 SER A N 1
ATOM 702 C CA . SER A 1 90 ? -13.155 0.568 15.938 1.00 98.06 90 SER A CA 1
ATOM 703 C C . SER A 1 90 ? -14.663 0.310 15.879 1.00 98.06 90 SER A C 1
ATOM 705 O O . SER A 1 90 ? -15.106 -0.826 16.072 1.00 98.06 90 SER A O 1
ATOM 707 N N . ASN A 1 91 ? -15.468 1.350 15.633 1.00 96.88 91 ASN A N 1
ATOM 708 C CA . ASN A 1 91 ? -16.920 1.220 15.535 1.00 96.88 91 ASN A CA 1
ATOM 709 C C . ASN A 1 91 ? -17.336 0.507 14.241 1.00 96.88 91 ASN A C 1
ATOM 711 O O . ASN A 1 91 ? -18.160 -0.404 14.293 1.00 96.88 91 ASN A O 1
ATOM 715 N N . ALA A 1 92 ? -16.724 0.853 13.105 1.00 97.12 92 ALA A N 1
ATOM 716 C CA . ALA A 1 92 ? -16.946 0.158 11.840 1.00 97.12 92 ALA A CA 1
ATOM 717 C C . ALA A 1 92 ? -16.568 -1.326 11.948 1.00 97.12 92 ALA A C 1
ATOM 719 O O . ALA A 1 92 ? -17.353 -2.195 11.573 1.00 97.12 92 ALA A O 1
ATOM 720 N N . ALA A 1 93 ? -15.419 -1.638 12.555 1.00 97.94 93 ALA A N 1
ATOM 721 C CA . ALA A 1 93 ? -15.017 -3.017 12.793 1.00 97.94 93 ALA A CA 1
ATOM 722 C C . ALA A 1 93 ? -16.022 -3.769 13.676 1.00 97.94 93 ALA A C 1
ATOM 724 O O . ALA A 1 93 ? -16.387 -4.895 13.348 1.00 97.94 93 ALA A O 1
ATOM 725 N N . ARG A 1 94 ? -16.533 -3.141 14.746 1.00 97.38 94 ARG A N 1
ATOM 726 C CA . ARG A 1 94 ? -17.593 -3.716 15.592 1.00 97.38 94 ARG A CA 1
ATOM 727 C C . ARG A 1 94 ? -18.840 -4.070 14.783 1.00 97.38 94 ARG A C 1
ATOM 729 O O . ARG A 1 94 ? -19.339 -5.179 14.928 1.00 97.38 94 ARG A O 1
ATOM 736 N N . MET A 1 95 ? -19.315 -3.157 13.934 1.00 97.38 95 MET A N 1
ATOM 737 C CA . MET A 1 95 ? -20.495 -3.386 13.092 1.00 97.38 95 MET A CA 1
ATOM 738 C C . MET A 1 95 ? -20.262 -4.514 12.077 1.00 97.38 95 MET A C 1
ATOM 740 O O . MET A 1 95 ? -21.134 -5.357 11.893 1.00 97.38 95 MET A O 1
ATOM 744 N N . ALA A 1 96 ? -19.070 -4.592 11.477 1.00 97.69 96 ALA A N 1
ATOM 745 C CA . ALA A 1 96 ? -18.716 -5.662 10.541 1.00 97.69 96 ALA A CA 1
ATOM 746 C C . ALA A 1 96 ? -18.658 -7.051 11.207 1.00 97.69 96 ALA A C 1
ATOM 748 O O . ALA A 1 96 ? -18.956 -8.061 10.566 1.00 97.69 96 ALA A O 1
ATOM 749 N N . ARG A 1 97 ? -18.280 -7.138 12.494 1.00 96.31 97 ARG A N 1
ATOM 750 C CA . ARG A 1 97 ? -18.178 -8.422 13.221 1.00 96.31 97 ARG A CA 1
ATOM 751 C C . ARG A 1 97 ? -19.490 -9.196 13.273 1.00 96.31 97 ARG A C 1
ATOM 753 O O . ARG A 1 97 ? -19.435 -10.423 13.265 1.00 96.31 97 ARG A O 1
ATOM 760 N N . GLU A 1 98 ? -20.627 -8.506 13.301 1.00 95.75 98 GLU A N 1
ATOM 761 C CA . GLU A 1 98 ? -21.965 -9.121 13.318 1.00 95.75 98 GLU A CA 1
ATOM 762 C C . GLU A 1 98 ? -22.207 -10.014 12.091 1.00 95.75 98 GLU A C 1
ATOM 764 O O . GLU A 1 98 ? -22.975 -10.967 12.154 1.00 95.75 98 GLU A O 1
ATOM 769 N N . GLN A 1 99 ? -21.495 -9.760 10.989 1.00 97.38 99 GLN A N 1
ATOM 770 C CA . GLN A 1 99 ? -21.518 -10.576 9.770 1.00 97.38 99 GLN A CA 1
ATOM 771 C C . GLN A 1 99 ? -20.187 -11.309 9.524 1.00 97.38 99 GLN A C 1
ATOM 773 O O . GLN A 1 99 ? -19.838 -11.637 8.392 1.00 97.38 99 GLN A O 1
ATOM 778 N N . GLY A 1 100 ? -19.416 -11.573 10.583 1.00 96.06 100 GLY A N 1
ATOM 779 C CA . GLY A 1 100 ? -18.169 -12.343 10.522 1.00 96.06 100 GLY A CA 1
ATOM 780 C C . GLY A 1 100 ? -16.889 -11.516 10.351 1.00 96.06 100 GLY A C 1
ATOM 781 O O . GLY A 1 100 ? -15.795 -12.082 10.402 1.00 96.06 100 GLY A O 1
ATOM 782 N N . GLY A 1 101 ? -16.995 -10.190 10.233 1.00 98.06 101 GLY A N 1
ATOM 783 C CA . GLY A 1 101 ? -15.863 -9.279 10.061 1.00 98.06 101 GLY A CA 1
ATOM 784 C C . GLY A 1 101 ? -15.466 -9.091 8.597 1.00 98.06 101 GLY A C 1
ATOM 785 O O . GLY A 1 101 ? -16.295 -9.132 7.690 1.00 98.06 101 GLY A O 1
ATOM 786 N N . PHE A 1 102 ? -14.178 -8.860 8.365 1.00 98.62 102 PHE A N 1
ATOM 787 C CA . PHE A 1 102 ? -13.622 -8.609 7.042 1.00 98.62 102 PHE A CA 1
ATOM 788 C C . PHE A 1 102 ? -13.081 -9.898 6.420 1.00 98.62 102 PHE A C 1
ATOM 790 O O . PHE A 1 102 ? -12.404 -10.692 7.075 1.00 98.62 102 PHE A O 1
ATOM 797 N N . THR A 1 103 ? -13.325 -10.079 5.126 1.00 98.69 103 THR A N 1
ATOM 798 C CA . THR A 1 103 ? -12.649 -11.088 4.302 1.00 98.69 103 THR A CA 1
ATOM 799 C C . THR A 1 103 ? -11.614 -10.399 3.425 1.00 98.69 103 THR A C 1
ATOM 801 O O . THR A 1 103 ? -11.942 -9.418 2.755 1.00 98.69 103 THR A O 1
ATOM 804 N N . THR A 1 104 ? -10.384 -10.909 3.398 1.00 98.50 104 THR A N 1
ATOM 805 C CA . THR A 1 104 ? -9.282 -10.330 2.622 1.00 98.50 104 THR A CA 1
ATOM 806 C C . THR A 1 104 ? -8.560 -11.356 1.756 1.00 98.50 104 THR A C 1
ATOM 808 O O . THR A 1 104 ? -8.515 -12.545 2.065 1.00 98.50 104 THR A O 1
ATOM 811 N N . SER A 1 105 ? -7.979 -10.882 0.654 1.00 98.19 105 SER A N 1
ATOM 812 C CA . SER A 1 105 ? -7.108 -11.656 -0.241 1.00 98.19 105 SER A CA 1
ATOM 813 C C . SER A 1 105 ? -6.016 -10.757 -0.824 1.00 98.19 105 SER A C 1
ATOM 815 O O . SER A 1 105 ? -6.180 -9.537 -0.854 1.00 98.19 105 SER A O 1
ATOM 817 N N . GLY A 1 106 ? -4.914 -11.336 -1.304 1.00 96.56 106 GLY A N 1
ATOM 818 C CA . GLY A 1 106 ? -3.813 -10.589 -1.920 1.00 96.56 106 GLY A CA 1
ATOM 819 C C . GLY A 1 106 ? -3.275 -11.278 -3.171 1.00 96.56 106 GLY A C 1
ATOM 820 O O . GLY A 1 106 ? -3.351 -12.499 -3.281 1.00 96.56 106 GLY A O 1
ATOM 821 N N . SER A 1 107 ? -2.738 -10.505 -4.118 1.00 94.69 107 SER A N 1
ATOM 822 C CA . SER A 1 107 ? -2.083 -11.039 -5.328 1.00 94.69 107 SER A CA 1
ATOM 823 C C . SER A 1 107 ? -0.662 -11.560 -5.088 1.00 94.69 107 SER A C 1
ATOM 825 O O . SER A 1 107 ? -0.087 -12.173 -5.981 1.00 94.69 107 SER A O 1
ATOM 827 N N . GLY A 1 108 ? -0.103 -11.316 -3.902 1.00 94.56 108 GLY A N 1
ATOM 828 C CA . GLY A 1 108 ? 1.289 -11.600 -3.564 1.00 94.56 108 GLY A CA 1
ATOM 829 C C . GLY A 1 108 ? 2.183 -10.352 -3.628 1.00 94.56 108 GLY A C 1
ATOM 830 O O . GLY A 1 108 ? 1.749 -9.298 -4.100 1.00 94.56 108 GLY A O 1
ATOM 831 N N . PRO A 1 109 ? 3.424 -10.437 -3.122 1.00 97.12 109 PRO A N 1
ATOM 832 C CA . PRO A 1 109 ? 4.303 -9.286 -2.915 1.00 97.12 109 PRO A CA 1
ATOM 833 C C . PRO A 1 109 ? 5.129 -8.933 -4.163 1.00 97.12 109 PRO A C 1
ATOM 835 O O . PRO A 1 109 ? 6.356 -8.864 -4.108 1.00 97.12 109 PRO A O 1
ATOM 838 N N . ILE A 1 110 ? 4.460 -8.727 -5.302 1.00 98.12 110 ILE A N 1
ATOM 839 C CA . ILE A 1 110 ? 5.124 -8.465 -6.585 1.00 98.12 110 ILE A CA 1
ATOM 840 C C . ILE A 1 110 ? 5.300 -6.963 -6.834 1.00 98.12 110 ILE A C 1
ATOM 842 O O . ILE A 1 110 ? 4.321 -6.243 -7.033 1.00 98.12 110 ILE A O 1
ATOM 846 N N . MET A 1 111 ? 6.547 -6.505 -6.908 1.00 98.25 111 MET A N 1
ATOM 847 C CA . MET A 1 111 ? 6.914 -5.135 -7.275 1.00 98.25 111 MET A CA 1
ATOM 848 C C . MET A 1 111 ? 7.457 -5.052 -8.704 1.00 98.25 111 MET A C 1
ATOM 850 O O . MET A 1 111 ? 7.949 -6.034 -9.260 1.00 98.25 111 MET A O 1
ATOM 854 N N . LEU A 1 112 ? 7.371 -3.857 -9.295 1.00 98.38 112 LEU A N 1
ATOM 855 C CA . LEU A 1 112 ? 7.893 -3.567 -10.630 1.00 98.38 112 LEU A CA 1
ATOM 856 C C . LEU A 1 112 ? 9.118 -2.653 -10.539 1.00 98.38 112 LEU A C 1
ATOM 858 O O . LEU A 1 112 ? 9.014 -1.551 -10.004 1.00 98.38 112 LEU A O 1
ATOM 862 N N . GLY A 1 113 ? 10.252 -3.079 -11.095 1.00 98.19 113 GLY A N 1
ATOM 863 C CA . GLY A 1 113 ? 11.451 -2.251 -11.274 1.00 98.19 113 GLY A CA 1
ATOM 864 C C . GLY A 1 113 ? 11.580 -1.751 -12.697 1.00 98.19 113 GLY A C 1
ATOM 865 O O . GLY A 1 113 ? 11.585 -2.560 -13.610 1.00 98.19 113 GLY A O 1
AT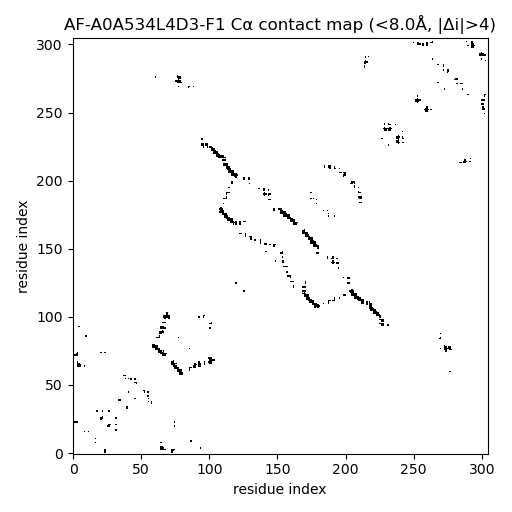OM 866 N N . GLN A 1 114 ? 11.688 -0.446 -12.914 1.00 98.56 114 GLN A N 1
ATOM 867 C CA . GLN A 1 114 ? 11.733 0.149 -14.246 1.00 98.56 114 GLN A CA 1
ATOM 868 C C . GLN A 1 114 ? 13.166 0.477 -14.661 1.00 98.56 114 GLN A C 1
ATOM 870 O O . GLN A 1 114 ? 13.872 1.187 -13.949 1.00 98.56 114 GLN A O 1
ATOM 875 N N . ILE A 1 115 ? 13.560 0.018 -15.847 1.00 98.81 115 ILE A N 1
ATOM 876 C CA . ILE A 1 115 ? 14.792 0.411 -16.529 1.00 98.81 115 ILE A CA 1
ATOM 877 C C . ILE A 1 115 ? 14.396 1.177 -17.791 1.00 98.81 115 ILE A C 1
ATOM 879 O O . ILE A 1 115 ? 13.757 0.624 -18.692 1.00 98.81 115 ILE A O 1
ATOM 883 N N . GLN A 1 116 ? 14.738 2.462 -17.831 1.00 98.75 116 GLN A N 1
ATOM 884 C CA . GLN A 1 116 ? 14.406 3.369 -18.929 1.00 98.75 116 GLN A CA 1
ATOM 885 C C . GLN A 1 116 ? 15.543 3.424 -19.944 1.00 98.75 116 GLN A C 1
ATOM 887 O O . GLN A 1 116 ? 16.609 3.943 -19.618 1.00 98.75 116 GLN A O 1
ATOM 892 N N . LEU A 1 117 ? 15.279 2.993 -21.178 1.00 98.38 117 LEU A N 1
ATOM 893 C CA . LEU A 1 117 ? 16.171 3.162 -22.321 1.00 98.38 117 LEU A CA 1
ATOM 894 C C . LEU A 1 117 ? 15.669 4.255 -23.266 1.00 98.38 117 LEU A C 1
ATOM 896 O O . LEU A 1 117 ? 14.491 4.295 -23.636 1.00 98.38 117 LEU A O 1
ATOM 900 N N . VAL A 1 118 ? 16.590 5.114 -23.699 1.00 98.25 118 VAL A N 1
ATOM 901 C CA . VAL A 1 118 ? 16.355 6.186 -24.676 1.00 98.25 118 VAL A CA 1
ATOM 902 C C . VAL A 1 118 ? 17.379 6.125 -25.809 1.00 98.25 118 VAL A C 1
ATOM 904 O O . VAL A 1 118 ? 18.398 5.448 -25.699 1.00 98.25 118 VAL A O 1
ATOM 907 N N . GLY A 1 119 ? 17.127 6.859 -26.896 1.00 96.00 119 GLY A N 1
ATOM 908 C CA . GLY A 1 119 ? 18.061 6.939 -28.027 1.00 96.00 119 GLY A CA 1
ATOM 909 C C . GLY A 1 119 ? 18.174 5.643 -28.835 1.00 96.00 119 GLY A C 1
ATOM 910 O O . GLY A 1 119 ? 19.140 5.464 -29.565 1.00 96.00 119 GLY A O 1
ATOM 911 N N . VAL A 1 120 ? 17.198 4.744 -28.699 1.00 95.75 120 VAL A N 1
ATOM 912 C CA . VAL A 1 120 ? 17.115 3.496 -29.461 1.00 95.75 120 VAL A CA 1
ATOM 913 C C . VAL A 1 120 ? 16.542 3.799 -30.849 1.00 95.75 120 VAL A C 1
ATOM 915 O O . VAL A 1 120 ? 15.457 4.369 -30.950 1.00 95.75 120 VAL A O 1
ATOM 918 N N . THR A 1 121 ? 17.255 3.418 -31.912 1.00 93.94 121 THR A N 1
ATOM 919 C CA . THR A 1 121 ? 16.850 3.670 -33.309 1.00 93.94 121 THR A CA 1
ATOM 920 C C . THR A 1 121 ? 15.634 2.851 -33.738 1.00 93.94 121 THR A C 1
ATOM 922 O O . THR A 1 121 ? 14.759 3.381 -34.416 1.00 93.94 121 THR A O 1
ATOM 925 N N . ASP A 1 122 ? 15.548 1.590 -33.303 1.00 97.12 122 ASP A N 1
ATOM 926 C CA . ASP A 1 122 ? 14.379 0.718 -33.466 1.00 97.12 122 ASP A CA 1
ATOM 927 C C . ASP A 1 122 ? 13.853 0.251 -32.091 1.00 97.12 122 ASP A C 1
ATOM 929 O O . ASP A 1 122 ? 14.275 -0.791 -31.576 1.00 97.12 122 ASP A O 1
ATOM 933 N N . PRO A 1 123 ? 12.939 1.012 -31.455 1.00 97.81 123 PRO A N 1
ATOM 934 C CA . PRO A 1 123 ? 12.395 0.678 -30.137 1.00 97.81 123 PRO A CA 1
ATOM 935 C C . PRO A 1 123 ? 11.658 -0.665 -30.086 1.00 97.81 123 PRO A C 1
ATOM 937 O O . PRO A 1 123 ? 11.679 -1.345 -29.057 1.00 97.81 123 PRO A O 1
ATOM 940 N N . ASN A 1 124 ? 10.996 -1.060 -31.178 1.00 98.06 124 ASN A N 1
ATOM 941 C CA . ASN A 1 124 ? 10.246 -2.314 -31.226 1.00 98.06 124 ASN A CA 1
ATOM 942 C C . ASN A 1 124 ? 11.182 -3.507 -31.434 1.00 98.06 124 ASN A C 1
ATOM 944 O O . ASN A 1 124 ? 11.011 -4.525 -30.760 1.00 98.06 124 ASN A O 1
ATOM 948 N N . GLY A 1 125 ? 12.203 -3.363 -32.282 1.00 98.31 125 GLY A N 1
ATOM 949 C CA . GLY A 1 125 ? 13.292 -4.329 -32.391 1.00 98.31 125 GLY A CA 1
ATOM 950 C C . GLY A 1 125 ? 14.013 -4.517 -31.059 1.00 98.31 125 GLY A C 1
ATOM 951 O O . GLY A 1 125 ? 14.125 -5.640 -30.575 1.00 98.31 125 GLY A O 1
ATOM 952 N N . ALA A 1 126 ? 14.386 -3.424 -30.385 1.00 98.38 126 ALA A N 1
ATOM 953 C CA . ALA A 1 126 ? 15.008 -3.482 -29.062 1.00 98.38 126 ALA A CA 1
ATOM 954 C C . ALA A 1 126 ? 14.121 -4.169 -28.019 1.00 98.38 126 ALA A C 1
ATOM 956 O O . ALA A 1 126 ? 14.618 -4.954 -27.216 1.00 98.38 126 ALA A O 1
ATOM 957 N N . ARG A 1 127 ? 12.803 -3.932 -28.047 1.00 98.50 127 ARG A N 1
ATOM 958 C CA . ARG A 1 127 ? 11.854 -4.660 -27.199 1.00 98.50 127 ARG A CA 1
ATOM 959 C C . ARG A 1 127 ? 11.937 -6.173 -27.419 1.00 98.50 127 ARG A C 1
ATOM 961 O O . ARG A 1 127 ? 11.960 -6.912 -26.439 1.00 98.50 127 ARG A O 1
ATOM 968 N N . ILE A 1 128 ? 11.978 -6.629 -28.671 1.00 98.44 128 ILE A N 1
ATOM 969 C CA . ILE A 1 128 ? 12.092 -8.058 -29.004 1.00 98.44 128 ILE A CA 1
ATOM 970 C C . ILE A 1 128 ? 13.443 -8.608 -28.533 1.00 98.44 128 ILE A C 1
ATOM 972 O O . ILE A 1 128 ? 13.466 -9.650 -27.883 1.00 98.44 128 ILE A O 1
ATOM 976 N N . THR A 1 129 ? 14.538 -7.882 -28.775 1.00 98.56 129 THR A N 1
ATOM 977 C CA . THR A 1 129 ? 15.883 -8.257 -28.314 1.00 98.56 129 THR A CA 1
ATOM 978 C C . THR A 1 129 ? 15.943 -8.407 -26.794 1.00 98.56 129 THR A C 1
ATOM 980 O O . THR A 1 129 ? 16.449 -9.400 -26.284 1.00 98.56 129 THR A O 1
ATOM 983 N N . ILE A 1 130 ? 15.391 -7.459 -26.033 1.00 98.69 130 ILE A N 1
ATOM 984 C CA . ILE A 1 130 ? 15.378 -7.551 -24.565 1.00 98.69 130 ILE A CA 1
ATOM 985 C C . ILE A 1 130 ? 14.582 -8.784 -24.114 1.00 98.69 130 ILE A C 1
ATOM 987 O O . ILE A 1 130 ? 15.033 -9.525 -23.244 1.00 98.69 130 ILE A O 1
ATOM 991 N N . LEU A 1 131 ? 13.422 -9.040 -24.727 1.00 98.62 131 LEU A N 1
ATOM 992 C CA . LEU A 1 131 ? 12.602 -10.210 -24.404 1.00 98.62 131 LEU A CA 1
ATOM 993 C C . LEU A 1 131 ? 13.299 -11.535 -24.750 1.00 98.62 131 LEU A C 1
ATOM 995 O O . LEU A 1 131 ? 13.114 -12.506 -24.020 1.00 98.62 131 LEU A O 1
ATOM 999 N N . SER A 1 132 ? 14.129 -11.594 -25.799 1.00 98.56 132 SER A N 1
ATOM 1000 C CA . SER A 1 132 ? 14.905 -12.805 -26.111 1.00 98.56 132 SER A CA 1
ATOM 1001 C C . SER A 1 132 ? 16.021 -13.086 -25.101 1.00 98.56 132 SER A C 1
ATOM 1003 O O . SER A 1 132 ? 16.436 -14.233 -24.974 1.00 98.56 132 SER A O 1
ATOM 1005 N N . HIS A 1 133 ? 16.469 -12.076 -24.348 1.00 98.62 133 HIS A N 1
ATOM 1006 C CA . HIS A 1 133 ? 17.437 -12.213 -23.251 1.00 98.62 133 HIS A CA 1
ATOM 1007 C C . HIS A 1 133 ? 16.776 -12.383 -21.871 1.00 98.62 133 HIS A C 1
ATOM 1009 O O . HIS A 1 133 ? 17.438 -12.233 -20.844 1.00 98.62 133 HIS A O 1
ATOM 1015 N N . ARG A 1 134 ? 15.476 -12.707 -21.816 1.00 98.69 134 ARG A N 1
ATOM 1016 C CA . ARG A 1 134 ? 14.708 -12.820 -20.566 1.00 98.69 134 ARG A CA 1
ATOM 1017 C C . ARG A 1 134 ? 15.420 -13.624 -19.480 1.00 98.69 134 ARG A C 1
ATOM 1019 O O . ARG A 1 134 ? 15.574 -13.123 -18.372 1.00 98.69 134 ARG A O 1
ATOM 1026 N N . ASP A 1 135 ? 15.842 -14.847 -19.776 1.00 98.56 135 ASP A N 1
ATOM 1027 C CA . ASP A 1 135 ? 16.402 -15.730 -18.746 1.00 98.56 135 ASP A CA 1
ATOM 1028 C C . ASP A 1 135 ? 17.777 -15.246 -18.258 1.00 98.56 135 ASP A C 1
ATOM 1030 O O . ASP A 1 135 ? 18.077 -15.336 -17.068 1.00 98.56 135 ASP A O 1
ATOM 1034 N N . GLU A 1 136 ? 18.572 -14.639 -19.144 1.00 98.62 136 GLU A N 1
ATOM 1035 C CA . GLU A 1 136 ? 19.838 -13.991 -18.784 1.00 98.62 136 GLU A CA 1
ATOM 1036 C C . GLU A 1 136 ? 19.597 -12.783 -17.864 1.00 98.62 136 GLU A C 1
ATOM 1038 O O . GLU A 1 136 ? 20.245 -12.656 -16.825 1.00 98.62 136 GLU A O 1
ATOM 1043 N N . ILE A 1 137 ? 18.606 -11.940 -18.184 1.00 98.75 137 ILE A N 1
ATOM 1044 C CA . ILE A 1 137 ? 18.198 -10.805 -17.342 1.00 98.75 137 ILE A CA 1
ATOM 1045 C C . ILE A 1 137 ? 17.770 -11.283 -15.954 1.00 98.75 137 ILE A C 1
ATOM 1047 O O . ILE A 1 137 ? 18.190 -10.712 -14.945 1.00 98.75 137 ILE A O 1
ATOM 1051 N N . LEU A 1 138 ? 16.940 -12.329 -15.894 1.00 98.56 138 LEU A N 1
ATOM 1052 C CA . LEU A 1 138 ? 16.484 -12.883 -14.625 1.00 98.56 138 LEU A CA 1
ATOM 1053 C C . LEU A 1 138 ? 17.649 -13.442 -13.811 1.00 98.56 138 LEU A C 1
ATOM 1055 O O . LEU A 1 138 ? 17.667 -13.213 -12.606 1.00 98.56 138 LEU A O 1
ATOM 1059 N N . SER A 1 139 ? 18.622 -14.112 -14.436 1.00 98.38 139 SER A N 1
ATOM 1060 C CA . SER A 1 139 ? 19.831 -14.592 -13.751 1.00 98.38 139 SER A CA 1
ATOM 1061 C C . SER A 1 139 ? 20.623 -13.434 -13.139 1.00 98.38 139 SER A C 1
ATOM 1063 O O . SER A 1 139 ? 20.866 -13.431 -11.934 1.00 98.38 139 SER A O 1
ATOM 1065 N N . ILE A 1 140 ? 20.936 -12.406 -13.937 1.00 98.44 140 ILE A N 1
ATOM 1066 C CA . ILE A 1 140 ? 21.719 -11.235 -13.504 1.00 98.44 140 ILE A CA 1
ATOM 1067 C C . ILE A 1 140 ? 21.036 -10.501 -12.346 1.00 98.44 140 ILE A C 1
ATOM 1069 O O . ILE A 1 140 ? 21.691 -10.123 -11.373 1.00 98.44 140 ILE A O 1
ATOM 1073 N N . ALA A 1 141 ? 19.720 -10.288 -12.443 1.00 98.19 141 ALA A N 1
ATOM 1074 C CA . ALA A 1 141 ? 18.950 -9.646 -11.384 1.00 98.19 141 ALA A CA 1
ATOM 1075 C C . ALA A 1 141 ? 19.015 -10.468 -10.088 1.00 98.19 141 ALA A C 1
ATOM 1077 O O . ALA A 1 141 ? 19.324 -9.950 -9.016 1.00 98.19 141 ALA A O 1
ATOM 1078 N N . ASN A 1 142 ? 18.770 -11.769 -10.193 1.00 98.12 142 ASN A N 1
ATOM 1079 C CA . ASN A 1 142 ? 18.708 -12.674 -9.057 1.00 98.12 142 ASN A CA 1
ATOM 1080 C C . ASN A 1 142 ? 20.067 -12.822 -8.340 1.00 98.12 142 ASN A C 1
ATOM 1082 O O . ASN A 1 142 ? 20.109 -12.830 -7.110 1.00 98.12 142 ASN A O 1
ATOM 1086 N N . GLU A 1 143 ? 21.192 -12.796 -9.054 1.00 97.44 143 GLU A N 1
ATOM 1087 C CA . GLU A 1 143 ? 22.532 -12.807 -8.441 1.00 97.44 143 GLU A CA 1
ATOM 1088 C C . GLU A 1 143 ? 22.786 -11.657 -7.447 1.00 97.44 143 GLU A C 1
ATOM 1090 O O . GLU A 1 143 ? 23.678 -11.764 -6.603 1.00 97.44 143 GLU A O 1
ATOM 1095 N N . LYS A 1 144 ? 22.017 -10.561 -7.512 1.00 97.19 144 LYS A N 1
ATOM 1096 C CA . LYS A 1 144 ? 22.178 -9.413 -6.606 1.00 97.19 144 LYS A CA 1
ATOM 1097 C C . LYS A 1 144 ? 21.542 -9.584 -5.239 1.00 97.19 144 LYS A C 1
ATOM 1099 O O . LYS A 1 144 ? 21.945 -8.876 -4.321 1.00 97.19 144 LYS A O 1
ATOM 1104 N N . ASP A 1 145 ? 20.612 -10.521 -5.081 1.00 93.50 145 ASP A N 1
ATOM 1105 C CA . ASP A 1 145 ? 20.020 -10.814 -3.776 1.00 93.50 145 ASP A CA 1
ATOM 1106 C C . ASP A 1 145 ? 19.855 -12.331 -3.557 1.00 93.50 145 ASP A C 1
ATOM 1108 O O . ASP A 1 145 ? 18.752 -12.885 -3.658 1.00 93.50 145 ASP A O 1
ATOM 1112 N N . PRO A 1 146 ? 20.961 -13.034 -3.232 1.00 92.56 146 PRO A N 1
ATOM 1113 C CA . PRO A 1 146 ? 20.931 -14.467 -2.949 1.00 92.56 146 PRO A CA 1
ATOM 1114 C C . PRO A 1 146 ? 20.024 -14.832 -1.767 1.00 92.56 146 PRO A C 1
ATOM 1116 O O . PRO A 1 146 ? 19.497 -15.945 -1.711 1.00 92.56 146 PRO A O 1
ATOM 1119 N N . MET A 1 147 ? 19.836 -13.911 -0.815 1.00 93.94 147 MET A N 1
ATOM 1120 C CA . MET A 1 147 ? 18.963 -14.129 0.336 1.00 93.94 147 MET A CA 1
ATOM 1121 C C . MET A 1 147 ? 17.503 -14.148 -0.111 1.00 93.94 147 MET A C 1
ATOM 1123 O O . MET A 1 147 ? 16.799 -15.118 0.176 1.00 93.94 147 MET A O 1
ATOM 1127 N N . LEU A 1 148 ? 17.068 -13.140 -0.872 1.00 94.44 148 LEU A N 1
ATOM 1128 C CA . LEU A 1 148 ? 15.703 -13.059 -1.385 1.00 94.44 148 LEU A CA 1
ATOM 1129 C C . LEU A 1 148 ? 15.340 -14.284 -2.236 1.00 94.44 148 LEU A C 1
ATOM 1131 O O . LEU A 1 148 ? 14.246 -14.828 -2.088 1.00 94.44 148 LEU A O 1
ATOM 1135 N N . LEU A 1 149 ? 16.266 -14.781 -3.062 1.00 93.75 149 LEU A N 1
ATOM 1136 C CA . LEU A 1 149 ? 16.096 -16.054 -3.776 1.00 93.75 149 LEU A CA 1
ATOM 1137 C C . LEU A 1 149 ? 15.933 -17.247 -2.844 1.00 93.75 149 LEU A C 1
ATOM 1139 O O . LEU A 1 149 ? 15.041 -18.070 -3.051 1.00 93.75 149 LEU A O 1
ATOM 1143 N N . LYS A 1 150 ? 16.788 -17.350 -1.821 1.00 95.06 150 LYS A N 1
ATOM 1144 C CA . LYS A 1 150 ? 16.769 -18.458 -0.859 1.00 95.06 150 LYS A CA 1
ATOM 1145 C C . LYS A 1 150 ? 15.422 -18.565 -0.142 1.00 95.06 150 LYS A C 1
ATOM 1147 O O . LYS A 1 150 ? 14.979 -19.674 0.143 1.00 95.06 150 LYS A O 1
ATOM 1152 N N . VAL A 1 151 ? 14.755 -17.439 0.114 1.00 95.50 151 VAL A N 1
ATOM 1153 C CA . VAL A 1 151 ? 13.412 -17.397 0.724 1.00 95.50 151 VAL A CA 1
ATOM 1154 C C . VAL A 1 151 ? 12.266 -17.463 -0.302 1.00 95.50 151 VAL A C 1
ATOM 1156 O O . VAL A 1 151 ? 11.101 -17.246 0.033 1.00 95.50 151 VAL A O 1
ATOM 1159 N N . GLY A 1 152 ? 12.573 -17.790 -1.561 1.00 94.25 152 GLY A N 1
ATOM 1160 C CA . GLY A 1 152 ? 11.601 -18.019 -2.632 1.00 94.25 152 GLY A CA 1
ATOM 1161 C C . GLY A 1 152 ? 11.180 -16.770 -3.411 1.00 94.25 152 GLY A C 1
ATOM 1162 O O . GLY A 1 152 ? 10.347 -16.880 -4.315 1.00 94.25 152 GLY A O 1
ATOM 1163 N N . GLY A 1 153 ? 11.741 -15.600 -3.102 1.00 97.12 153 GLY A N 1
ATOM 1164 C CA . GLY A 1 153 ? 11.529 -14.343 -3.821 1.00 97.12 153 GLY A CA 1
ATOM 1165 C C . GLY A 1 153 ? 12.366 -14.223 -5.101 1.00 97.12 153 GLY A C 1
ATOM 1166 O O . GLY A 1 153 ? 12.703 -15.224 -5.741 1.00 97.12 153 GLY A O 1
ATOM 1167 N N . GLY A 1 154 ? 12.665 -12.987 -5.493 1.00 97.69 154 GLY A N 1
ATOM 1168 C CA . GLY A 1 154 ? 13.538 -12.654 -6.620 1.00 97.69 154 GLY A CA 1
ATOM 1169 C C . GLY A 1 154 ? 12.779 -12.242 -7.880 1.00 97.69 154 GLY A C 1
ATOM 1170 O O . GLY A 1 154 ? 11.545 -12.249 -7.916 1.00 97.69 154 GLY A O 1
ATOM 1171 N N . ALA A 1 155 ? 13.519 -11.877 -8.923 1.00 98.06 155 ALA A N 1
ATOM 1172 C CA . ALA A 1 155 ? 12.975 -11.569 -10.238 1.00 98.06 155 ALA A CA 1
ATOM 1173 C C . ALA A 1 155 ? 12.332 -12.826 -10.847 1.00 98.06 155 ALA A C 1
ATOM 1175 O O . ALA A 1 155 ? 12.977 -13.869 -10.986 1.00 98.06 155 ALA A O 1
ATOM 1176 N N . LYS A 1 156 ? 11.042 -12.728 -11.180 1.00 98.00 156 LYS A N 1
ATOM 1177 C CA . LYS A 1 156 ? 10.212 -13.821 -11.709 1.00 98.00 156 LYS A CA 1
ATOM 1178 C C . LYS A 1 156 ? 9.960 -13.695 -13.203 1.00 98.00 156 LYS A C 1
ATOM 1180 O O . LYS A 1 156 ? 9.802 -14.704 -13.889 1.00 98.00 156 LYS A O 1
ATOM 1185 N N . ASP A 1 157 ? 9.888 -12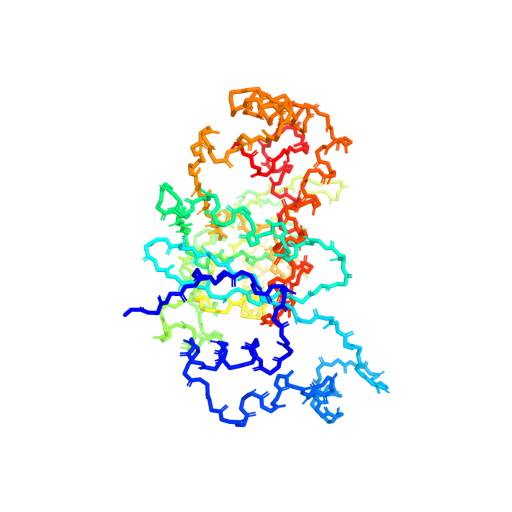.463 -13.690 1.00 98.38 157 ASP A N 1
ATOM 1186 C CA . ASP A 1 157 ? 9.578 -12.173 -15.081 1.00 98.38 157 ASP A CA 1
ATOM 1187 C C . ASP A 1 157 ? 10.092 -10.792 -15.495 1.00 98.38 157 ASP A C 1
ATOM 1189 O O . ASP A 1 157 ? 10.532 -10.004 -14.651 1.00 98.38 157 ASP A O 1
ATOM 1193 N N . ILE A 1 158 ? 10.004 -10.498 -16.790 1.00 98.62 158 ILE A N 1
ATOM 1194 C CA . ILE A 1 158 ? 10.184 -9.152 -17.322 1.00 98.62 158 ILE A CA 1
ATOM 1195 C C . ILE A 1 158 ? 9.019 -8.768 -18.233 1.00 98.62 158 ILE A C 1
ATOM 1197 O O . ILE A 1 158 ? 8.477 -9.594 -18.963 1.00 98.62 158 ILE A O 1
ATOM 1201 N N . GLU A 1 159 ? 8.675 -7.486 -18.249 1.00 98.38 159 GLU A N 1
ATOM 1202 C CA . GLU A 1 159 ? 7.770 -6.909 -19.242 1.00 98.38 159 GLU A CA 1
ATOM 1203 C C . GLU A 1 159 ? 8.502 -5.791 -19.979 1.00 98.38 159 GLU A C 1
ATOM 1205 O O . GLU A 1 159 ? 9.214 -5.006 -19.364 1.00 98.38 159 GLU A O 1
ATOM 1210 N N . VAL A 1 160 ? 8.331 -5.675 -21.295 1.00 98.56 160 VAL A N 1
ATOM 1211 C CA . VAL A 1 160 ? 8.983 -4.609 -22.068 1.00 98.56 160 VAL A CA 1
ATOM 1212 C C . VAL A 1 160 ? 7.945 -3.856 -22.876 1.00 98.56 160 VAL A C 1
ATOM 1214 O O . VAL A 1 160 ? 7.163 -4.451 -23.629 1.00 98.56 160 VAL A O 1
ATOM 1217 N N . ARG A 1 161 ? 7.933 -2.535 -22.713 1.00 97.69 161 ARG A N 1
ATOM 1218 C CA . ARG A 1 161 ? 6.957 -1.631 -23.320 1.00 97.69 161 ARG A CA 1
ATOM 1219 C C . ARG A 1 161 ? 7.664 -0.496 -24.040 1.00 97.69 161 ARG A C 1
ATOM 1221 O O . ARG A 1 161 ? 8.611 0.071 -23.511 1.00 97.69 161 ARG A O 1
ATOM 1228 N N . VAL A 1 162 ? 7.150 -0.126 -25.207 1.00 98.25 162 VAL A N 1
ATOM 1229 C CA . VAL A 1 162 ? 7.520 1.130 -25.867 1.00 98.25 162 VAL A CA 1
ATOM 1230 C C . VAL A 1 162 ? 6.517 2.195 -25.436 1.00 98.25 162 VAL A C 1
ATOM 1232 O O . VAL A 1 162 ? 5.308 1.951 -25.443 1.00 98.25 162 VAL A O 1
ATOM 1235 N N . VAL A 1 163 ? 7.019 3.343 -24.995 1.00 97.69 163 VAL A N 1
ATOM 1236 C CA . VAL A 1 163 ? 6.211 4.485 -24.564 1.00 97.69 163 VAL A CA 1
ATOM 1237 C C . VAL A 1 163 ? 6.556 5.677 -25.441 1.00 97.69 163 VAL A C 1
ATOM 1239 O O . VAL A 1 163 ? 7.708 6.107 -25.481 1.00 97.69 163 VAL A O 1
ATOM 1242 N N . GLU A 1 164 ? 5.547 6.224 -26.112 1.00 97.50 164 GLU A N 1
ATOM 1243 C CA . GLU A 1 164 ? 5.684 7.460 -26.878 1.00 97.50 164 GLU A CA 1
ATOM 1244 C C . GLU A 1 164 ? 5.688 8.667 -25.944 1.00 97.50 164 GLU A C 1
ATOM 1246 O O . GLU A 1 164 ? 4.827 8.810 -25.071 1.00 97.50 164 GLU A O 1
ATOM 1251 N N . THR A 1 165 ? 6.665 9.553 -26.124 1.00 97.12 165 THR A N 1
ATOM 1252 C CA . THR A 1 165 ? 6.813 10.753 -25.299 1.00 97.12 165 THR A CA 1
ATOM 1253 C C . THR A 1 165 ? 7.101 11.975 -26.161 1.00 97.12 165 THR A C 1
ATOM 1255 O O . THR A 1 165 ? 7.534 11.874 -27.307 1.00 97.12 165 THR A O 1
ATOM 1258 N N . LYS A 1 166 ? 6.976 13.169 -25.570 1.00 97.12 166 LYS A N 1
ATOM 1259 C CA . LYS A 1 166 ? 7.401 14.431 -26.208 1.00 97.12 166 LYS A CA 1
ATOM 1260 C C . LYS A 1 166 ? 8.909 14.488 -26.514 1.00 97.12 166 LYS A C 1
ATOM 1262 O O . LYS A 1 166 ? 9.359 15.411 -27.181 1.00 97.12 166 LYS A O 1
ATOM 1267 N N . ARG A 1 167 ? 9.697 13.543 -25.991 1.00 96.69 167 ARG A N 1
ATOM 1268 C CA . ARG A 1 167 ? 11.148 13.416 -26.185 1.00 96.69 167 ARG A CA 1
ATOM 1269 C C . ARG A 1 167 ? 11.515 12.246 -27.107 1.00 96.69 167 ARG A C 1
ATOM 1271 O O . ARG A 1 167 ? 12.682 11.869 -27.150 1.00 96.69 167 ARG A O 1
ATOM 1278 N N . GLY A 1 168 ? 10.537 11.703 -27.833 1.00 96.12 168 GLY A N 1
ATOM 1279 C CA . GLY A 1 168 ? 10.683 10.515 -28.670 1.00 96.12 168 GLY A CA 1
ATOM 1280 C C . GLY A 1 168 ? 10.294 9.221 -27.943 1.00 96.12 168 GLY A C 1
ATOM 1281 O O . GLY A 1 168 ? 9.935 9.259 -26.756 1.00 96.12 168 GLY A O 1
ATOM 1282 N N . PRO A 1 169 ? 10.342 8.082 -28.649 1.00 97.31 169 PRO A N 1
ATOM 1283 C CA . PRO A 1 169 ? 10.009 6.785 -28.080 1.00 97.31 169 PRO A CA 1
ATOM 1284 C C . PRO A 1 169 ? 11.034 6.364 -27.023 1.00 97.31 169 PRO A C 1
ATOM 1286 O O . PRO A 1 169 ? 12.240 6.585 -27.163 1.00 97.31 169 PRO A O 1
ATOM 1289 N N . MET A 1 170 ? 10.549 5.729 -25.959 1.00 98.56 170 MET A N 1
ATOM 1290 C CA . MET A 1 170 ? 11.369 5.146 -24.896 1.00 98.56 170 MET A CA 1
ATOM 1291 C C . MET A 1 170 ? 11.037 3.667 -24.737 1.00 98.56 170 MET A C 1
ATOM 1293 O O . MET A 1 170 ? 9.865 3.288 -24.779 1.00 98.56 170 MET A O 1
ATOM 1297 N N . VAL A 1 171 ? 12.052 2.836 -24.506 1.00 98.62 171 VAL A N 1
ATOM 1298 C CA . VAL A 1 171 ? 11.867 1.415 -24.190 1.00 98.62 171 VAL A CA 1
ATOM 1299 C C . VAL A 1 171 ? 11.961 1.251 -22.678 1.00 98.62 171 VAL A C 1
ATOM 1301 O O . VAL A 1 171 ? 12.992 1.537 -22.075 1.00 98.62 171 VAL A O 1
ATOM 1304 N N . ILE A 1 172 ? 10.869 0.822 -22.052 1.00 98.69 172 ILE A N 1
ATOM 1305 C CA . ILE A 1 172 ? 10.768 0.631 -20.607 1.00 98.69 172 ILE A CA 1
ATOM 1306 C C . ILE A 1 172 ? 10.724 -0.864 -20.319 1.00 98.69 172 ILE A C 1
ATOM 1308 O O . ILE A 1 172 ? 9.755 -1.540 -20.676 1.00 98.69 172 ILE A O 1
ATOM 1312 N N . THR A 1 173 ? 11.763 -1.361 -19.654 1.00 98.75 173 THR A N 1
ATOM 1313 C CA . THR A 1 173 ? 11.813 -2.738 -19.152 1.00 98.75 173 THR A CA 1
ATOM 1314 C C . THR A 1 173 ? 11.370 -2.748 -17.700 1.00 98.75 173 THR A C 1
ATOM 1316 O O . THR A 1 173 ? 11.919 -2.017 -16.880 1.00 98.75 173 THR A O 1
ATOM 1319 N N . HIS A 1 174 ? 10.363 -3.548 -17.377 1.00 98.75 174 HIS A N 1
ATOM 1320 C CA . HIS A 1 174 ? 9.938 -3.842 -16.017 1.00 98.75 174 HIS A CA 1
ATOM 1321 C C . HIS A 1 174 ? 10.532 -5.173 -15.582 1.00 98.75 174 HIS A C 1
ATOM 1323 O O . HIS A 1 174 ? 10.266 -6.189 -16.213 1.00 98.75 174 HIS A O 1
ATOM 1329 N N . LEU A 1 175 ? 11.284 -5.176 -14.487 1.00 98.69 175 LEU A N 1
ATOM 1330 C CA . LEU A 1 175 ? 11.561 -6.378 -13.712 1.00 98.69 175 LEU A CA 1
ATOM 1331 C C . LEU A 1 175 ? 10.350 -6.662 -12.823 1.00 98.69 175 LEU A C 1
ATOM 1333 O O . LEU A 1 175 ? 9.923 -5.786 -12.071 1.00 98.69 175 LEU A O 1
ATOM 1337 N N . VAL A 1 176 ? 9.807 -7.873 -12.900 1.00 98.50 176 VAL A N 1
ATOM 1338 C CA . VAL A 1 176 ? 8.695 -8.339 -12.065 1.00 98.50 176 VAL A CA 1
ATOM 1339 C C . VAL A 1 176 ? 9.287 -9.132 -10.906 1.00 98.50 176 VAL A C 1
ATOM 1341 O O . VAL A 1 176 ? 9.744 -10.260 -11.092 1.00 98.50 176 VAL A O 1
ATOM 1344 N N . VAL A 1 177 ? 9.327 -8.532 -9.718 1.00 98.50 177 VAL A N 1
ATOM 1345 C CA . VAL A 1 177 ? 10.114 -9.033 -8.581 1.00 98.50 177 VAL A CA 1
ATOM 1346 C C . VAL A 1 177 ? 9.206 -9.418 -7.425 1.00 98.50 177 VAL A C 1
ATOM 1348 O O . VAL A 1 177 ? 8.402 -8.616 -6.965 1.00 98.50 177 VAL A O 1
ATOM 1351 N N . ASP A 1 178 ? 9.362 -10.639 -6.927 1.00 98.31 178 ASP A N 1
ATOM 1352 C CA . ASP A 1 178 ? 8.744 -11.090 -5.685 1.00 98.31 178 ASP A CA 1
ATOM 1353 C C . ASP A 1 178 ? 9.617 -10.679 -4.497 1.00 98.31 178 ASP A C 1
ATOM 1355 O O . ASP A 1 178 ? 10.709 -11.217 -4.294 1.00 98.31 178 ASP A O 1
ATOM 1359 N N . CYS A 1 179 ? 9.133 -9.709 -3.725 1.00 96.88 179 CYS A N 1
ATOM 1360 C CA . CYS A 1 179 ? 9.872 -9.098 -2.622 1.00 96.88 179 CYS A CA 1
ATOM 1361 C C . CYS A 1 179 ? 9.601 -9.752 -1.262 1.00 96.88 179 CYS A C 1
ATOM 1363 O O . CYS A 1 179 ? 10.137 -9.283 -0.258 1.00 96.88 179 CYS A O 1
ATOM 1365 N N . ARG A 1 180 ? 8.786 -10.818 -1.210 1.00 96.31 180 ARG A N 1
ATOM 1366 C CA . ARG A 1 180 ? 8.401 -11.492 0.040 1.00 96.31 180 ARG A CA 1
ATOM 1367 C C . ARG A 1 180 ? 7.889 -10.478 1.075 1.00 96.31 180 ARG A C 1
ATOM 1369 O O . ARG A 1 180 ? 6.994 -9.690 0.766 1.00 96.31 180 ARG A O 1
ATOM 1376 N N . ASP A 1 181 ? 8.453 -10.478 2.275 1.00 95.44 181 ASP A N 1
ATOM 1377 C CA . ASP A 1 181 ? 8.010 -9.618 3.375 1.00 95.44 181 ASP A CA 1
ATOM 1378 C C . ASP A 1 181 ? 8.552 -8.182 3.278 1.00 95.44 181 ASP A C 1
ATOM 1380 O O . ASP A 1 181 ? 8.096 -7.297 3.998 1.00 95.44 181 ASP A O 1
ATOM 1384 N N . ALA A 1 182 ? 9.485 -7.907 2.360 1.00 94.25 182 ALA A N 1
ATOM 1385 C CA . ALA A 1 182 ? 10.014 -6.564 2.160 1.00 94.25 182 ALA A CA 1
ATOM 1386 C C . ALA A 1 182 ? 9.077 -5.699 1.298 1.00 94.25 182 ALA A C 1
ATOM 1388 O O . ALA A 1 182 ? 8.373 -6.179 0.400 1.00 94.25 182 ALA A O 1
ATOM 1389 N N . MET A 1 183 ? 9.129 -4.378 1.503 1.00 94.94 183 MET A N 1
ATOM 1390 C CA . MET A 1 183 ? 8.529 -3.413 0.572 1.00 94.94 183 MET A CA 1
ATOM 1391 C C . MET A 1 183 ? 9.163 -3.548 -0.822 1.00 94.94 183 MET A C 1
ATOM 1393 O O . MET A 1 183 ? 8.444 -3.629 -1.812 1.00 94.94 183 MET A O 1
ATOM 1397 N N . GLY A 1 184 ? 10.491 -3.691 -0.885 1.00 92.56 184 GLY A N 1
ATOM 1398 C CA . GLY A 1 184 ? 11.206 -4.100 -2.096 1.00 92.56 184 GLY A CA 1
ATOM 1399 C C . GLY A 1 184 ? 11.956 -3.001 -2.846 1.00 92.56 184 GLY A C 1
ATOM 1400 O O . GLY A 1 184 ? 12.679 -3.340 -3.773 1.00 92.56 184 GLY A O 1
ATOM 1401 N N . ALA A 1 185 ? 11.853 -1.725 -2.450 1.00 93.06 185 ALA A N 1
ATOM 1402 C CA . ALA A 1 185 ? 12.520 -0.604 -3.132 1.00 93.06 185 ALA A CA 1
ATOM 1403 C C . ALA A 1 185 ? 14.013 -0.852 -3.395 1.00 93.06 185 ALA A C 1
ATOM 1405 O O . ALA A 1 185 ? 14.440 -0.850 -4.547 1.00 93.06 185 ALA A O 1
ATOM 1406 N N . ASN A 1 186 ? 14.789 -1.135 -2.345 1.00 93.44 186 ASN A N 1
ATOM 1407 C CA . ASN A 1 186 ? 16.236 -1.325 -2.475 1.00 93.44 186 ASN A CA 1
ATOM 1408 C C . ASN A 1 186 ? 16.577 -2.545 -3.338 1.00 93.44 186 ASN A C 1
ATOM 1410 O O . ASN A 1 186 ? 17.335 -2.415 -4.293 1.00 93.44 186 ASN A O 1
ATOM 1414 N N . ALA A 1 187 ? 15.960 -3.700 -3.063 1.00 94.50 187 ALA A N 1
ATOM 1415 C CA . ALA A 1 187 ? 16.204 -4.927 -3.821 1.00 94.50 187 ALA A CA 1
ATOM 1416 C C . ALA A 1 187 ? 15.909 -4.738 -5.320 1.00 94.50 187 ALA A C 1
ATOM 1418 O O . ALA A 1 187 ? 16.735 -5.058 -6.171 1.00 94.50 187 ALA A O 1
ATOM 1419 N N . VAL A 1 188 ? 14.758 -4.149 -5.649 1.00 97.25 188 VAL A N 1
ATOM 1420 C CA . VAL A 1 188 ? 14.340 -3.900 -7.033 1.00 97.25 188 VAL A CA 1
ATOM 1421 C C . VAL A 1 188 ? 15.276 -2.916 -7.740 1.00 97.25 188 VAL A C 1
ATOM 1423 O O . VAL A 1 188 ? 15.632 -3.147 -8.897 1.00 97.25 188 VAL A O 1
ATOM 1426 N N . ASN A 1 189 ? 15.700 -1.844 -7.065 1.00 98.06 189 ASN A N 1
ATOM 1427 C CA . ASN A 1 189 ? 16.625 -0.864 -7.638 1.00 98.06 189 ASN A CA 1
ATOM 1428 C C . ASN A 1 189 ? 17.995 -1.491 -7.920 1.00 98.06 189 ASN A C 1
ATOM 1430 O O . ASN A 1 189 ? 18.502 -1.354 -9.030 1.00 98.06 189 ASN A O 1
ATOM 1434 N N . THR A 1 190 ? 18.550 -2.254 -6.975 1.00 98.00 190 THR A N 1
ATOM 1435 C CA . THR A 1 190 ? 19.831 -2.953 -7.162 1.00 98.00 190 THR A CA 1
ATOM 1436 C C . THR A 1 190 ? 19.768 -3.959 -8.316 1.00 98.00 190 THR A C 1
ATOM 1438 O O . THR A 1 190 ? 20.697 -4.039 -9.123 1.00 98.00 190 THR A O 1
ATOM 1441 N N . MET A 1 191 ? 18.659 -4.693 -8.457 1.00 98.44 191 MET A N 1
ATOM 1442 C CA . MET A 1 191 ? 18.437 -5.576 -9.609 1.00 98.44 191 MET A CA 1
ATOM 1443 C C . MET A 1 191 ? 18.385 -4.792 -10.928 1.00 98.44 191 MET A C 1
ATOM 1445 O O . MET A 1 191 ? 19.016 -5.183 -11.910 1.00 98.44 191 MET A O 1
ATOM 1449 N N . ALA A 1 192 ? 17.667 -3.667 -10.955 1.00 98.50 192 ALA A N 1
ATOM 1450 C CA . ALA A 1 192 ? 17.557 -2.812 -12.134 1.00 98.50 192 ALA A CA 1
ATOM 1451 C C . ALA A 1 192 ? 18.913 -2.204 -12.540 1.00 98.50 192 ALA A C 1
ATOM 1453 O O . ALA A 1 192 ? 19.242 -2.160 -13.727 1.00 98.50 192 ALA A O 1
ATOM 1454 N N . GLU A 1 193 ? 19.719 -1.776 -11.567 1.00 98.50 193 GLU A N 1
ATOM 1455 C CA . GLU A 1 193 ? 21.080 -1.274 -11.777 1.00 98.50 193 GLU A CA 1
ATOM 1456 C C . GLU A 1 193 ? 22.005 -2.329 -12.378 1.00 98.50 193 GLU A C 1
ATOM 1458 O O . GLU A 1 193 ? 22.765 -2.017 -13.293 1.00 98.50 193 GLU A O 1
ATOM 1463 N N . ALA A 1 194 ? 21.908 -3.575 -11.914 1.00 98.44 194 ALA A N 1
ATOM 1464 C CA . ALA A 1 194 ? 22.713 -4.676 -12.427 1.00 98.44 194 ALA A CA 1
ATOM 1465 C C . ALA A 1 194 ? 22.373 -5.053 -13.873 1.00 98.44 194 ALA A C 1
ATOM 1467 O O . ALA A 1 194 ? 23.266 -5.365 -14.656 1.00 98.44 194 ALA A O 1
ATOM 1468 N N . VAL A 1 195 ? 21.091 -5.010 -14.238 1.00 98.56 195 VAL A N 1
ATOM 1469 C CA . VAL A 1 195 ? 20.618 -5.376 -15.582 1.00 98.56 195 VAL A CA 1
ATOM 1470 C C . VAL A 1 195 ? 20.899 -4.270 -16.609 1.00 98.56 195 VAL A C 1
ATOM 1472 O O . VAL A 1 195 ? 21.120 -4.555 -17.786 1.00 98.56 195 VAL A O 1
ATOM 1475 N N . ALA A 1 196 ? 20.921 -3.004 -16.188 1.00 98.56 196 ALA A N 1
ATOM 1476 C CA . ALA A 1 196 ? 21.003 -1.853 -17.087 1.00 98.56 196 ALA A CA 1
ATOM 1477 C C . ALA A 1 196 ? 22.163 -1.874 -18.111 1.00 98.56 196 ALA A C 1
ATOM 1479 O O . ALA A 1 196 ? 21.871 -1.664 -19.292 1.00 98.56 196 ALA A O 1
ATOM 1480 N N . PRO A 1 197 ? 23.429 -2.172 -17.744 1.00 98.50 197 PRO A N 1
ATOM 1481 C CA . PRO A 1 197 ? 24.537 -2.193 -18.706 1.00 98.50 197 PRO A CA 1
ATOM 1482 C C . PRO A 1 197 ? 24.342 -3.214 -19.836 1.00 98.50 197 PRO A C 1
ATOM 1484 O O . PRO A 1 197 ? 24.805 -3.011 -20.959 1.00 98.50 197 PRO A O 1
ATOM 1487 N N . HIS A 1 198 ? 23.632 -4.310 -19.557 1.00 98.50 198 HIS A N 1
ATOM 1488 C CA . HIS A 1 198 ? 23.338 -5.343 -20.546 1.00 98.50 198 HIS A CA 1
ATOM 1489 C C . HIS A 1 198 ? 22.300 -4.852 -21.556 1.00 98.50 198 HIS A C 1
ATOM 1491 O O . HIS A 1 198 ? 22.473 -5.047 -22.759 1.00 98.50 198 HIS A O 1
ATOM 1497 N N . LEU A 1 199 ? 21.274 -4.130 -21.090 1.00 98.50 199 LEU A N 1
ATOM 1498 C CA . LEU A 1 199 ? 20.273 -3.550 -21.986 1.00 98.50 199 LEU A CA 1
ATOM 1499 C C . LEU A 1 199 ? 20.895 -2.508 -22.924 1.00 98.50 199 LEU A C 1
ATOM 1501 O O . LEU A 1 199 ? 20.576 -2.507 -24.112 1.00 98.50 199 LEU A O 1
ATOM 1505 N N . GLU A 1 200 ? 21.804 -1.658 -22.432 1.00 98.38 200 GLU A N 1
ATOM 1506 C CA . GLU A 1 200 ? 22.550 -0.716 -23.285 1.00 98.38 200 GLU A CA 1
ATOM 1507 C C . GLU A 1 200 ? 23.363 -1.462 -24.348 1.00 98.38 200 GLU A C 1
ATOM 1509 O O . GLU A 1 200 ? 23.269 -1.154 -25.537 1.00 98.38 200 GLU A O 1
ATOM 1514 N N . LYS A 1 201 ? 24.096 -2.508 -23.944 1.00 98.25 201 LYS A N 1
ATOM 1515 C CA . LYS A 1 201 ? 24.916 -3.321 -24.851 1.00 98.25 201 LYS A CA 1
ATOM 1516 C C . LYS A 1 201 ? 24.096 -3.982 -25.964 1.00 98.25 201 LYS A C 1
ATOM 1518 O O . LYS A 1 201 ? 24.543 -4.000 -27.107 1.00 98.25 201 LYS A O 1
ATOM 1523 N N . TRP A 1 202 ? 22.931 -4.546 -25.649 1.00 98.06 202 TRP A N 1
ATOM 1524 C CA . TRP A 1 202 ? 22.124 -5.285 -26.629 1.00 98.06 202 TRP A CA 1
ATOM 1525 C C . TRP A 1 202 ? 21.343 -4.391 -27.585 1.00 98.06 202 TRP A C 1
ATOM 1527 O O . TRP A 1 202 ? 21.022 -4.810 -28.694 1.00 98.06 202 TRP A O 1
ATOM 1537 N N . THR A 1 203 ? 21.005 -3.179 -27.154 1.00 97.56 203 THR A N 1
ATOM 1538 C CA . THR A 1 203 ? 20.087 -2.308 -27.900 1.00 97.56 203 THR A CA 1
ATOM 1539 C C . THR A 1 203 ? 20.766 -1.090 -28.515 1.00 97.56 203 THR A C 1
ATOM 1541 O O . THR A 1 203 ? 20.162 -0.424 -29.353 1.00 97.56 203 THR A O 1
ATOM 1544 N N . GLY A 1 204 ? 21.987 -0.760 -28.080 1.00 95.75 204 GLY A N 1
ATOM 1545 C CA . GLY A 1 204 ? 22.669 0.487 -28.433 1.00 95.75 204 GLY A CA 1
ATOM 1546 C C . GLY A 1 204 ? 22.019 1.742 -27.835 1.00 95.75 204 GLY A C 1
ATOM 1547 O O . GLY A 1 204 ? 22.451 2.852 -28.138 1.00 95.75 204 GLY A O 1
ATOM 1548 N N . GLY A 1 205 ? 20.976 1.583 -27.012 1.00 96.94 205 GLY A N 1
ATOM 1549 C CA . GLY A 1 205 ? 20.330 2.672 -26.293 1.00 96.94 205 GLY A CA 1
ATOM 1550 C C . GLY A 1 205 ? 21.116 3.108 -25.060 1.00 96.94 205 GLY A C 1
ATOM 1551 O O . GLY A 1 205 ? 22.079 2.465 -24.646 1.00 96.94 205 GLY A O 1
ATOM 1552 N N . ARG A 1 206 ? 20.654 4.195 -24.440 1.00 98.25 206 ARG A N 1
ATOM 1553 C CA . ARG A 1 206 ? 21.203 4.727 -23.190 1.00 98.25 206 ARG A CA 1
ATOM 1554 C C . ARG A 1 206 ? 20.203 4.588 -22.051 1.00 98.25 206 ARG A C 1
ATOM 1556 O O . ARG A 1 206 ? 19.050 5.003 -22.194 1.00 98.25 206 ARG A O 1
ATOM 1563 N N . VAL A 1 207 ? 20.651 4.072 -20.913 1.00 98.50 207 VAL A N 1
ATOM 1564 C CA . VAL A 1 207 ? 19.858 3.966 -19.688 1.00 98.50 207 VAL A CA 1
ATOM 1565 C C . VAL A 1 207 ? 19.965 5.244 -18.859 1.00 98.50 207 VAL A C 1
ATOM 1567 O O . VAL A 1 207 ? 21.044 5.805 -18.676 1.00 98.50 207 VAL A O 1
ATOM 1570 N N . TYR A 1 208 ? 18.831 5.690 -18.315 1.00 97.81 208 TYR A N 1
ATOM 1571 C CA . TYR A 1 208 ? 18.775 6.793 -17.351 1.00 97.81 208 TYR A CA 1
ATOM 1572 C C . TYR A 1 208 ? 18.244 6.321 -15.996 1.00 97.81 208 TYR A C 1
ATOM 1574 O O . TYR A 1 208 ? 19.006 6.210 -15.030 1.00 97.81 208 TYR A O 1
ATOM 1582 N N . LEU A 1 209 ? 16.950 6.014 -15.914 1.00 98.19 209 LEU A N 1
ATOM 1583 C CA . LEU A 1 209 ? 16.307 5.590 -14.669 1.00 98.19 209 LEU A CA 1
ATOM 1584 C C . LEU A 1 209 ? 16.375 4.070 -14.474 1.00 98.19 209 LEU A C 1
ATOM 1586 O O . LEU A 1 209 ? 16.158 3.313 -15.421 1.00 98.19 209 LEU A O 1
ATOM 1590 N N . ARG A 1 210 ? 16.663 3.661 -13.233 1.00 98.38 210 ARG A N 1
ATOM 1591 C CA . ARG A 1 210 ? 16.670 2.283 -12.709 1.00 98.38 210 ARG A CA 1
ATOM 1592 C C . ARG A 1 210 ? 15.980 2.313 -11.351 1.00 98.38 210 ARG A C 1
ATOM 1594 O O . ARG A 1 210 ? 16.624 2.531 -10.332 1.00 98.38 210 ARG A O 1
ATOM 1601 N N . ILE A 1 211 ? 14.655 2.277 -11.361 1.00 98.06 211 ILE A N 1
ATOM 1602 C CA . ILE A 1 211 ? 13.868 2.699 -10.201 1.00 98.06 211 ILE A CA 1
ATOM 1603 C C . ILE A 1 211 ? 12.578 1.898 -10.077 1.00 98.06 211 ILE A C 1
ATOM 1605 O O . ILE A 1 211 ? 11.921 1.597 -11.073 1.00 98.06 211 ILE A O 1
ATOM 1609 N N . ILE A 1 212 ? 12.199 1.554 -8.852 1.00 98.00 212 ILE A N 1
ATOM 1610 C CA . ILE A 1 212 ? 10.915 0.930 -8.539 1.00 98.00 212 ILE A CA 1
ATOM 1611 C C . ILE A 1 212 ? 9.728 1.801 -8.981 1.00 98.00 212 ILE A C 1
ATOM 1613 O O . ILE A 1 212 ? 9.789 3.030 -8.978 1.00 98.00 212 ILE A O 1
ATOM 1617 N N . SER A 1 213 ? 8.616 1.162 -9.340 1.00 98.06 213 SER A N 1
ATOM 1618 C CA . SER A 1 213 ? 7.334 1.832 -9.539 1.00 98.06 213 SER A CA 1
ATOM 1619 C C . SER A 1 213 ? 6.465 1.720 -8.286 1.00 98.06 213 SER A C 1
ATOM 1621 O O . SER A 1 213 ? 6.127 0.613 -7.867 1.00 98.06 213 SER A O 1
ATOM 1623 N N . ASN A 1 214 ? 6.037 2.860 -7.735 1.00 98.19 214 ASN A N 1
ATOM 1624 C CA . ASN A 1 214 ? 5.059 2.896 -6.637 1.00 98.19 214 ASN A CA 1
ATOM 1625 C C . ASN A 1 214 ? 3.616 2.636 -7.102 1.00 98.19 214 ASN A C 1
ATOM 1627 O O . ASN A 1 214 ? 2.749 2.355 -6.280 1.00 98.19 214 ASN A O 1
ATOM 1631 N N . LEU A 1 215 ? 3.347 2.642 -8.415 1.00 97.88 215 LEU A N 1
ATOM 1632 C CA . LEU A 1 215 ? 2.093 2.124 -8.963 1.00 97.88 215 LEU A CA 1
ATOM 1633 C C . LEU A 1 215 ? 2.127 0.584 -8.937 1.00 97.88 215 LEU A C 1
ATOM 1635 O O . LEU A 1 215 ? 2.306 -0.087 -9.956 1.00 97.88 215 LEU A O 1
ATOM 1639 N N . ALA A 1 216 ? 1.981 0.022 -7.738 1.00 97.50 216 ALA A N 1
ATOM 1640 C CA . ALA A 1 216 ? 2.174 -1.393 -7.433 1.00 97.50 216 ALA A CA 1
ATOM 1641 C C . ALA A 1 216 ? 0.964 -2.268 -7.825 1.00 97.50 216 ALA A C 1
ATOM 1643 O O . ALA A 1 216 ? 0.435 -3.045 -7.034 1.00 97.50 216 ALA A O 1
ATOM 1644 N N . VAL A 1 217 ? 0.534 -2.187 -9.088 1.00 96.81 217 VAL A N 1
ATOM 1645 C CA . VAL A 1 217 ? -0.652 -2.890 -9.631 1.00 96.81 217 VAL A CA 1
ATOM 1646 C C . VAL A 1 217 ? -0.563 -4.423 -9.583 1.00 96.81 217 VAL A C 1
ATOM 1648 O O . VAL A 1 217 ? -1.561 -5.106 -9.804 1.00 96.81 217 VAL A O 1
ATOM 1651 N N . ARG A 1 218 ? 0.623 -4.983 -9.311 1.00 96.81 218 ARG A N 1
ATOM 1652 C CA . ARG A 1 218 ? 0.858 -6.426 -9.126 1.00 96.81 218 ARG A CA 1
ATOM 1653 C C . ARG A 1 218 ? 0.866 -6.854 -7.645 1.00 96.81 218 ARG A C 1
ATOM 1655 O O . ARG A 1 218 ? 0.892 -8.054 -7.376 1.00 96.81 218 ARG A O 1
ATOM 1662 N N . ARG A 1 219 ? 0.767 -5.910 -6.700 1.00 97.69 219 ARG A N 1
ATOM 1663 C CA . ARG A 1 219 ? 0.746 -6.122 -5.239 1.00 97.69 219 ARG A CA 1
ATOM 1664 C C . ARG A 1 219 ? -0.560 -5.611 -4.627 1.00 97.69 219 ARG A C 1
ATOM 1666 O O . ARG A 1 219 ? -0.571 -4.777 -3.729 1.00 97.69 219 ARG A O 1
ATOM 1673 N N . LEU A 1 220 ? -1.684 -6.099 -5.145 1.00 97.81 220 LEU A N 1
ATOM 1674 C CA . LEU A 1 220 ? -3.017 -5.688 -4.716 1.00 97.81 220 LEU A CA 1
ATOM 1675 C C . LEU A 1 220 ? -3.491 -6.518 -3.526 1.00 97.81 220 LEU A C 1
ATOM 1677 O O . LEU A 1 220 ? -3.446 -7.750 -3.556 1.00 97.81 220 LEU A O 1
ATOM 1681 N N . VAL A 1 221 ? -4.035 -5.832 -2.525 1.00 97.81 221 VAL A N 1
ATOM 1682 C CA . VAL A 1 221 ? -4.819 -6.422 -1.437 1.00 97.81 221 VAL A CA 1
ATOM 1683 C C . VAL A 1 221 ? -6.274 -6.009 -1.621 1.00 97.81 221 VAL A C 1
ATOM 1685 O O . VAL A 1 221 ? -6.567 -4.880 -2.003 1.00 97.81 221 VAL A O 1
ATOM 1688 N N . ARG A 1 222 ? -7.196 -6.940 -1.380 1.00 98.44 222 ARG A N 1
ATOM 1689 C CA . ARG A 1 222 ? -8.643 -6.716 -1.463 1.00 98.44 222 ARG A CA 1
ATOM 1690 C C . ARG A 1 222 ? -9.263 -7.030 -0.115 1.00 98.44 222 ARG A C 1
ATOM 1692 O O . ARG A 1 222 ? -8.922 -8.055 0.475 1.00 98.44 222 ARG A O 1
ATOM 1699 N N . ALA A 1 223 ? -10.195 -6.194 0.325 1.00 98.38 223 ALA A N 1
ATOM 1700 C CA . ALA A 1 223 ? -10.979 -6.392 1.536 1.00 98.38 223 ALA A CA 1
ATOM 1701 C C . ALA A 1 223 ? -12.470 -6.222 1.226 1.00 98.38 223 ALA A C 1
ATOM 1703 O O . ALA A 1 223 ? -12.837 -5.400 0.391 1.00 98.38 223 ALA A O 1
ATOM 1704 N N . ARG A 1 224 ? -13.324 -6.994 1.901 1.00 98.44 224 ARG A N 1
ATOM 1705 C CA . ARG A 1 224 ? -14.783 -6.818 1.890 1.00 98.44 224 ARG A CA 1
ATOM 1706 C C . ARG A 1 224 ? -15.366 -7.100 3.270 1.00 98.44 224 ARG A C 1
ATOM 1708 O O . ARG A 1 224 ? -14.825 -7.931 4.000 1.00 98.44 224 ARG A O 1
ATOM 1715 N N . ALA A 1 225 ? -16.488 -6.469 3.586 1.00 98.19 225 ALA A N 1
ATOM 1716 C CA . ALA A 1 225 ? -17.304 -6.761 4.760 1.00 98.19 225 ALA A CA 1
ATOM 1717 C C . ALA A 1 225 ? -18.786 -6.597 4.412 1.00 98.19 225 ALA A C 1
ATOM 1719 O O . ALA A 1 225 ? -19.126 -5.929 3.438 1.00 98.19 225 ALA A O 1
ATOM 1720 N N . VAL A 1 226 ? -19.652 -7.216 5.210 1.00 98.06 226 VAL A N 1
ATOM 1721 C CA . VAL A 1 226 ? -21.106 -7.053 5.121 1.00 98.06 226 VAL A CA 1
ATOM 1722 C C . VAL A 1 226 ? -21.574 -6.381 6.404 1.00 98.06 226 VAL A C 1
ATOM 1724 O O . VAL A 1 226 ? -21.125 -6.734 7.491 1.00 98.06 226 VAL A O 1
ATOM 1727 N N . PHE A 1 227 ? -22.472 -5.410 6.285 1.00 97.69 227 PHE A N 1
ATOM 1728 C CA . PHE A 1 227 ? -23.039 -4.696 7.423 1.00 97.69 227 PHE A CA 1
ATOM 1729 C C . PHE A 1 227 ? -24.541 -4.954 7.450 1.00 97.69 227 PHE A C 1
ATOM 1731 O O . PHE A 1 227 ? -25.246 -4.666 6.484 1.00 97.69 227 PHE A O 1
ATOM 1738 N N . ALA A 1 228 ? -25.036 -5.537 8.541 1.00 97.12 228 ALA A N 1
ATOM 1739 C CA . ALA A 1 228 ? -26.470 -5.737 8.702 1.00 97.12 228 ALA A CA 1
ATOM 1740 C C . ALA A 1 228 ? -27.170 -4.384 8.874 1.00 97.12 228 ALA A C 1
ATOM 1742 O O . ALA A 1 228 ? -26.729 -3.550 9.660 1.00 97.12 228 ALA A O 1
ATOM 1743 N N . LYS A 1 229 ? -28.315 -4.180 8.218 1.00 96.88 229 LYS A N 1
ATOM 1744 C CA . LYS A 1 229 ? -29.092 -2.934 8.355 1.00 96.88 229 LYS A CA 1
ATOM 1745 C C . LYS A 1 229 ? -29.389 -2.600 9.821 1.00 96.88 229 LYS A C 1
ATOM 1747 O O . LYS A 1 229 ? -29.217 -1.466 10.251 1.00 96.88 229 LYS A O 1
ATOM 1752 N N . ALA A 1 230 ? -29.719 -3.617 10.618 1.00 96.31 230 ALA A N 1
ATOM 1753 C CA . ALA A 1 230 ? -29.995 -3.469 12.045 1.00 96.31 230 ALA A CA 1
ATOM 1754 C C . ALA A 1 230 ? -28.848 -2.816 12.842 1.00 96.31 230 ALA A C 1
ATOM 1756 O O . ALA A 1 230 ? -29.122 -2.122 13.816 1.00 96.31 230 ALA A O 1
ATOM 1757 N N . VAL A 1 231 ? -27.585 -3.006 12.437 1.00 95.88 231 VAL A N 1
ATOM 1758 C CA . VAL A 1 231 ? -26.423 -2.431 13.142 1.00 95.88 231 VAL A CA 1
ATOM 1759 C C . VAL A 1 231 ? -26.089 -1.013 12.682 1.00 95.88 231 VAL A C 1
ATOM 1761 O O . VAL A 1 231 ? -25.323 -0.331 13.355 1.00 95.88 231 VAL A O 1
ATOM 1764 N N . LEU A 1 232 ? -26.650 -0.587 11.546 1.00 96.06 232 LEU A N 1
ATOM 1765 C CA . LEU A 1 232 ? -26.490 0.751 10.973 1.00 96.06 232 LEU A CA 1
ATOM 1766 C C . LEU A 1 232 ? -27.563 1.732 11.454 1.00 96.06 232 LEU A C 1
ATOM 1768 O O . LEU A 1 232 ? -27.381 2.936 11.309 1.00 96.06 232 LEU A O 1
ATOM 1772 N N . LYS A 1 233 ? -28.663 1.224 12.022 1.00 95.62 233 LYS A N 1
ATOM 1773 C CA . LYS A 1 233 ? -29.741 2.033 12.595 1.00 95.62 233 LYS A CA 1
ATOM 1774 C C . LYS A 1 233 ? -29.181 3.056 13.595 1.00 95.62 233 LYS A C 1
ATOM 1776 O O . LYS A 1 233 ? -28.393 2.700 14.474 1.00 95.62 233 LYS A O 1
ATOM 1781 N N . THR A 1 234 ? -29.650 4.296 13.493 1.00 94.25 234 THR A N 1
ATOM 1782 C CA . THR A 1 234 ? -29.386 5.364 14.468 1.00 94.25 234 THR A CA 1
ATOM 1783 C C . THR A 1 234 ? -30.655 5.680 15.264 1.00 94.25 234 THR A C 1
ATOM 1785 O O . THR A 1 234 ? -31.689 5.029 15.088 1.00 94.25 234 THR A O 1
ATOM 1788 N N . ASP A 1 235 ? -30.582 6.660 16.167 1.00 94.69 235 ASP A N 1
ATOM 1789 C CA . ASP A 1 235 ? -31.762 7.128 16.903 1.00 94.69 235 ASP A CA 1
ATOM 1790 C C . ASP A 1 235 ? -32.797 7.778 15.963 1.00 94.69 235 ASP A C 1
ATOM 1792 O O . ASP A 1 235 ? -33.999 7.642 16.193 1.00 94.69 235 ASP A O 1
ATOM 1796 N N . ASP A 1 236 ? -32.331 8.395 14.870 1.00 96.12 236 ASP A N 1
ATOM 1797 C CA . ASP A 1 236 ? -33.157 9.180 13.946 1.00 96.12 236 ASP A CA 1
ATOM 1798 C C . ASP A 1 236 ? -33.480 8.469 12.618 1.00 96.12 236 ASP A C 1
ATOM 1800 O O . ASP A 1 236 ? -34.450 8.835 11.959 1.00 96.12 236 ASP A O 1
ATOM 1804 N N . LEU A 1 237 ? -32.685 7.474 12.199 1.00 96.69 237 LEU A N 1
ATOM 1805 C CA . LEU A 1 237 ? -32.805 6.823 10.885 1.00 96.69 237 LEU A CA 1
ATOM 1806 C C . LEU A 1 237 ? -32.869 5.297 10.995 1.00 96.69 237 LEU A C 1
ATOM 1808 O O . LEU A 1 237 ? -32.131 4.672 11.768 1.00 96.69 237 LEU A O 1
ATOM 1812 N N . SER A 1 238 ? -33.711 4.678 10.163 1.00 97.81 238 SER A N 1
ATOM 1813 C CA . SER A 1 238 ? -33.712 3.224 9.980 1.00 97.81 238 SER A CA 1
ATOM 1814 C C . SER A 1 238 ? -32.417 2.735 9.322 1.00 97.81 238 SER A C 1
ATOM 1816 O O . SER A 1 238 ? -31.689 3.485 8.671 1.00 97.81 238 SER A O 1
ATOM 1818 N N . GLY A 1 239 ? -32.121 1.443 9.476 1.00 97.50 239 GLY A N 1
ATOM 1819 C CA . GLY A 1 239 ? -30.950 0.839 8.840 1.00 97.50 239 GLY A CA 1
ATOM 1820 C C . GLY A 1 239 ? -31.015 0.894 7.312 1.00 97.50 239 GLY A C 1
ATOM 1821 O O . GLY A 1 239 ? -29.990 1.051 6.657 1.00 97.50 239 GLY A O 1
ATOM 1822 N N . GLU A 1 240 ? -32.217 0.780 6.750 1.00 98.06 240 GLU A N 1
ATOM 1823 C CA . GLU A 1 240 ? -32.507 0.945 5.328 1.00 98.06 240 GLU A CA 1
ATOM 1824 C C . GLU A 1 240 ? -32.145 2.349 4.837 1.00 98.06 240 GLU A C 1
ATOM 1826 O O . GLU A 1 240 ? -31.397 2.470 3.872 1.00 98.06 240 GLU A O 1
ATOM 1831 N N . GLU A 1 241 ? -32.615 3.392 5.524 1.00 98.31 241 GLU A N 1
ATOM 1832 C CA . GLU A 1 241 ? -32.327 4.785 5.158 1.00 98.31 241 GLU A CA 1
ATOM 1833 C C . GLU A 1 241 ? -30.828 5.094 5.228 1.00 98.31 241 GLU A C 1
ATOM 1835 O O . GLU A 1 241 ? -30.290 5.766 4.349 1.00 98.31 241 GLU A O 1
ATOM 1840 N N . VAL A 1 242 ? -30.126 4.561 6.235 1.00 98.25 242 VAL A N 1
ATOM 1841 C CA . VAL A 1 242 ? -28.668 4.718 6.347 1.00 98.25 242 VAL A CA 1
ATOM 1842 C C . VAL A 1 242 ? -27.940 4.025 5.193 1.00 98.25 242 VAL A C 1
ATOM 1844 O O . VAL A 1 242 ? -26.978 4.582 4.667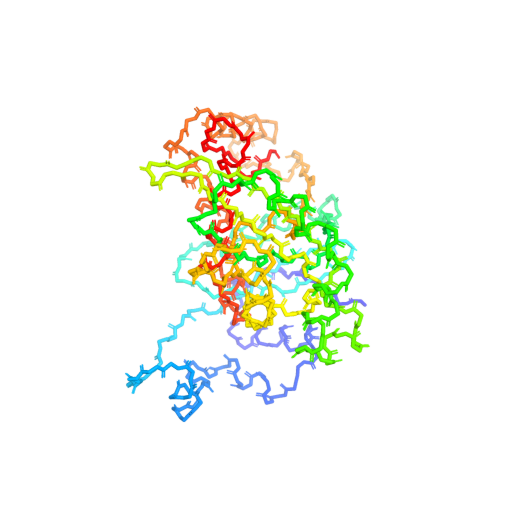 1.00 98.25 242 VAL A O 1
ATOM 1847 N N . VAL A 1 243 ? -28.387 2.837 4.769 1.00 98.31 243 VAL A N 1
ATOM 1848 C CA . VAL A 1 243 ? -27.800 2.142 3.611 1.00 98.31 243 VAL A CA 1
ATOM 1849 C C . VAL A 1 243 ? -27.985 2.952 2.332 1.00 98.31 243 VAL A C 1
ATOM 1851 O O . VAL A 1 243 ? -26.997 3.178 1.639 1.00 98.31 243 VAL A O 1
ATOM 1854 N N . GLU A 1 244 ? -29.196 3.429 2.042 1.00 98.38 244 GLU A N 1
ATOM 1855 C CA . GLU A 1 244 ? -29.437 4.261 0.854 1.00 98.38 244 GLU A CA 1
ATOM 1856 C C . GLU A 1 244 ? -28.585 5.538 0.891 1.00 98.38 244 GLU A C 1
ATOM 1858 O O . GLU A 1 244 ? -27.941 5.881 -0.096 1.00 98.38 244 GLU A O 1
ATOM 1863 N N . GLY A 1 245 ? -28.457 6.183 2.055 1.00 98.44 245 GLY A N 1
ATOM 1864 C CA . GLY A 1 245 ? -27.569 7.337 2.220 1.00 98.44 245 GLY A CA 1
ATOM 1865 C C . GLY A 1 245 ? -26.090 7.029 1.939 1.00 98.44 245 GLY A C 1
ATOM 1866 O O . GLY A 1 245 ? -25.392 7.851 1.344 1.00 98.44 245 GLY A O 1
ATOM 1867 N N . ILE A 1 246 ? -25.601 5.844 2.325 1.00 98.31 246 ILE A N 1
ATOM 1868 C CA . ILE A 1 246 ? -24.238 5.391 1.997 1.00 98.31 246 ILE A CA 1
ATOM 1869 C C . ILE A 1 246 ? -24.089 5.172 0.485 1.00 98.31 246 ILE A C 1
ATOM 1871 O O . ILE A 1 246 ? -23.064 5.561 -0.077 1.00 98.31 246 ILE A O 1
ATOM 1875 N N . LEU A 1 247 ? -25.093 4.582 -0.171 1.00 98.69 247 LEU A N 1
ATOM 1876 C CA . LEU A 1 247 ? -25.085 4.349 -1.619 1.00 98.69 247 LEU A CA 1
ATOM 1877 C C . LEU A 1 247 ? -25.087 5.667 -2.404 1.00 98.69 247 LEU A C 1
ATOM 1879 O O . LEU A 1 247 ? -24.285 5.817 -3.325 1.00 98.69 247 LEU A O 1
ATOM 1883 N N . GLU A 1 248 ? -25.899 6.643 -1.998 1.00 98.69 248 GLU A N 1
ATOM 1884 C CA . GLU A 1 248 ? -25.909 7.991 -2.582 1.00 98.69 24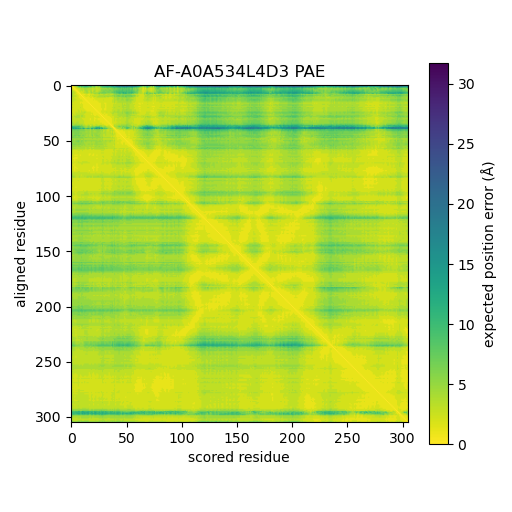8 GLU A CA 1
ATOM 1885 C C . GLU A 1 248 ? -24.564 8.707 -2.381 1.00 98.69 248 GLU A C 1
ATOM 1887 O O . GLU A 1 248 ? -24.001 9.288 -3.313 1.00 98.69 248 GLU A O 1
ATOM 1892 N N . ALA A 1 249 ? -23.982 8.618 -1.179 1.00 98.69 249 ALA A N 1
ATOM 1893 C CA . ALA A 1 249 ? -22.672 9.202 -0.896 1.00 98.69 249 ALA A CA 1
ATOM 1894 C C . ALA A 1 249 ? -21.547 8.551 -1.721 1.00 98.69 249 ALA A C 1
ATOM 1896 O O . ALA A 1 249 ? -20.636 9.252 -2.175 1.00 98.69 249 ALA A O 1
ATOM 1897 N N . TYR A 1 250 ? -21.610 7.232 -1.931 1.00 98.56 250 TYR A N 1
ATOM 1898 C CA . TYR A 1 250 ? -20.701 6.513 -2.821 1.00 98.56 250 TYR A CA 1
ATOM 1899 C C . TYR A 1 250 ? -20.883 6.952 -4.277 1.00 98.56 250 TYR A C 1
ATOM 1901 O O . TYR A 1 250 ? -19.896 7.312 -4.917 1.00 98.56 250 TYR A O 1
ATOM 1909 N N . ALA A 1 251 ? -22.117 6.985 -4.786 1.00 98.50 251 ALA A N 1
ATOM 1910 C CA . ALA A 1 251 ? -22.403 7.406 -6.155 1.00 98.50 251 ALA A CA 1
ATOM 1911 C C . ALA A 1 251 ? -21.890 8.831 -6.419 1.00 98.50 251 ALA A C 1
ATOM 1913 O O . ALA A 1 251 ? -21.269 9.086 -7.452 1.00 98.50 251 ALA A O 1
ATOM 1914 N N . PHE A 1 252 ? -22.054 9.740 -5.453 1.00 98.56 252 PHE A N 1
ATOM 1915 C CA . PHE A 1 252 ? -21.479 11.081 -5.517 1.00 98.56 252 PHE A CA 1
ATOM 1916 C C . PHE A 1 252 ? -19.942 11.053 -5.566 1.00 98.56 252 PHE A C 1
ATOM 1918 O O . PHE A 1 252 ? -19.338 11.719 -6.408 1.00 98.56 252 PHE A O 1
ATOM 1925 N N . ALA A 1 253 ? -19.297 10.265 -4.702 1.00 98.25 253 ALA A N 1
ATOM 1926 C CA . ALA A 1 253 ? -17.841 10.135 -4.683 1.00 98.25 253 ALA A CA 1
ATOM 1927 C C . ALA A 1 253 ? -17.266 9.498 -5.954 1.00 98.25 253 ALA A C 1
ATOM 1929 O O . ALA A 1 253 ? -16.148 9.832 -6.342 1.00 98.25 253 ALA A O 1
ATOM 1930 N N . ASP A 1 254 ? -17.995 8.589 -6.596 1.00 96.81 254 ASP A N 1
ATOM 1931 C CA . ASP A 1 254 ? -17.555 7.985 -7.849 1.00 96.81 254 ASP A CA 1
ATOM 1932 C C . ASP A 1 254 ? -17.765 8.920 -9.048 1.00 96.81 254 ASP A C 1
ATOM 1934 O O . ASP A 1 254 ? -16.963 8.903 -9.983 1.00 96.81 254 ASP A O 1
ATOM 1938 N N . ALA A 1 255 ? -18.804 9.760 -9.021 1.00 96.56 255 ALA A N 1
ATOM 1939 C CA . ALA A 1 255 ? -19.156 10.662 -10.117 1.00 96.56 255 ALA A CA 1
ATOM 1940 C C . ALA A 1 255 ? -18.374 11.989 -10.132 1.00 96.56 255 ALA A C 1
ATOM 1942 O O . ALA A 1 255 ? -18.127 12.522 -11.216 1.00 96.56 255 ALA A O 1
ATOM 1943 N N . ASP A 1 256 ? -17.990 12.530 -8.970 1.00 97.81 256 ASP A N 1
ATOM 1944 C CA . ASP A 1 256 ? -17.347 13.846 -8.853 1.00 97.81 256 ASP A CA 1
ATOM 1945 C C . ASP A 1 256 ? -15.921 13.747 -8.269 1.00 97.81 256 ASP A C 1
ATOM 1947 O O . ASP A 1 256 ? -15.768 13.365 -7.103 1.00 97.81 256 ASP A O 1
ATOM 1951 N N . PRO A 1 257 ? -14.860 14.149 -9.006 1.00 97.06 257 PRO A N 1
ATOM 1952 C CA . PRO A 1 257 ? -13.487 14.120 -8.500 1.00 97.06 257 PRO A CA 1
ATOM 1953 C C . PRO A 1 257 ? -13.267 14.964 -7.234 1.00 97.06 257 PRO A C 1
ATOM 1955 O O . PRO A 1 257 ? -12.403 14.607 -6.428 1.00 97.06 257 PRO A O 1
ATOM 1958 N N . TYR A 1 258 ? -14.036 16.040 -7.012 1.00 98.25 258 TYR A N 1
ATOM 1959 C CA . TYR A 1 258 ? -13.932 16.832 -5.782 1.00 98.25 258 TYR A CA 1
ATOM 1960 C C . TYR A 1 258 ? -14.336 16.003 -4.565 1.00 98.25 258 TYR A C 1
ATOM 1962 O O . TYR A 1 258 ? -13.600 15.937 -3.575 1.00 98.25 258 TYR A O 1
ATOM 1970 N N . ARG A 1 259 ? -15.475 15.308 -4.655 1.00 98.56 259 ARG A N 1
ATOM 1971 C CA . ARG A 1 259 ? -15.914 14.407 -3.590 1.00 98.56 259 ARG A CA 1
ATOM 1972 C C . ARG A 1 259 ? -15.021 13.177 -3.496 1.00 98.56 259 ARG A C 1
ATOM 1974 O O . ARG A 1 259 ? -14.676 12.770 -2.386 1.00 98.56 259 ARG A O 1
ATOM 1981 N N . CYS A 1 260 ? -14.610 12.626 -4.634 1.00 98.44 260 CYS A N 1
ATOM 1982 C CA . CYS A 1 260 ? -13.730 11.468 -4.721 1.00 98.44 260 CYS A CA 1
ATOM 1983 C C . CYS A 1 260 ? -12.424 11.667 -3.941 1.00 98.44 260 CYS A C 1
ATOM 1985 O O . CYS A 1 260 ? -11.986 10.783 -3.204 1.00 98.44 260 CYS A O 1
ATOM 1987 N N . ALA A 1 261 ? -11.813 12.851 -4.054 1.00 98.62 261 ALA A N 1
ATOM 1988 C CA . ALA A 1 261 ? -10.603 13.187 -3.313 1.00 98.62 261 ALA A CA 1
ATOM 1989 C C . ALA A 1 261 ? -10.827 13.102 -1.794 1.00 98.62 261 ALA A C 1
ATOM 1991 O O . ALA A 1 261 ? -10.045 12.464 -1.090 1.00 98.62 261 ALA A O 1
ATOM 1992 N N . THR A 1 262 ? -11.926 13.673 -1.288 1.00 98.69 262 THR A N 1
ATOM 1993 C CA . THR A 1 262 ? -12.270 13.598 0.143 1.00 98.69 262 THR A CA 1
ATOM 1994 C C . THR A 1 262 ? -12.625 12.176 0.581 1.00 98.69 262 THR A C 1
ATOM 1996 O O . THR A 1 262 ? -12.270 11.763 1.684 1.00 98.69 262 THR A O 1
ATOM 1999 N N . HIS A 1 263 ? -13.309 11.416 -0.277 1.00 98.75 263 HIS A N 1
ATOM 2000 C CA . HIS A 1 263 ? -13.657 10.017 -0.026 1.00 98.75 263 HIS A CA 1
ATOM 2001 C C . HIS A 1 263 ? -12.407 9.151 0.143 1.00 98.75 263 HIS A C 1
ATOM 2003 O O . HIS A 1 263 ? -12.248 8.489 1.167 1.00 98.75 263 HIS A O 1
ATOM 2009 N N . ASN A 1 264 ? -11.473 9.229 -0.810 1.00 98.69 264 ASN A N 1
ATOM 2010 C CA . ASN A 1 264 ? -10.223 8.478 -0.751 1.00 98.69 264 ASN A CA 1
ATOM 2011 C C . ASN A 1 264 ? -9.333 8.949 0.414 1.00 98.69 264 ASN A C 1
ATOM 2013 O O . ASN A 1 264 ? -8.785 8.101 1.108 1.00 98.69 264 ASN A O 1
ATOM 2017 N N . LYS A 1 265 ? -9.284 10.253 0.737 1.00 98.75 265 LYS A N 1
ATOM 2018 C CA . LYS A 1 265 ? -8.608 10.750 1.958 1.00 98.75 265 LYS A CA 1
ATOM 2019 C C . LYS A 1 265 ? -9.146 10.068 3.218 1.00 98.75 265 LYS A C 1
ATOM 2021 O O . LYS A 1 265 ? -8.374 9.663 4.080 1.00 98.75 265 LYS A O 1
ATOM 2026 N N . GLY A 1 266 ? -10.466 9.896 3.320 1.00 98.56 266 GLY A N 1
ATOM 2027 C CA . GLY A 1 266 ? -11.093 9.192 4.442 1.00 98.56 266 GLY A CA 1
ATOM 2028 C C . GLY A 1 266 ? -10.644 7.732 4.583 1.00 98.56 266 GLY A C 1
ATOM 2029 O O . GLY A 1 266 ? -10.507 7.244 5.703 1.00 98.56 266 GLY A O 1
ATOM 2030 N N . ILE A 1 267 ? -10.361 7.049 3.469 1.00 98.75 267 ILE A N 1
ATOM 2031 C CA . ILE A 1 267 ? -9.764 5.703 3.474 1.00 98.75 267 ILE A CA 1
ATOM 2032 C C . ILE A 1 267 ? -8.327 5.778 4.003 1.00 98.75 267 ILE A C 1
ATOM 2034 O O . ILE A 1 267 ? -7.954 5.014 4.898 1.00 98.75 267 ILE A O 1
ATOM 2038 N N . MET A 1 268 ? -7.546 6.728 3.489 1.00 98.75 268 MET A N 1
ATOM 2039 C CA . MET A 1 268 ? -6.130 6.872 3.822 1.00 98.75 268 MET A CA 1
ATOM 2040 C C . MET A 1 268 ? -5.895 7.287 5.275 1.00 98.75 268 MET A C 1
ATOM 2042 O O . MET A 1 268 ? -4.955 6.790 5.879 1.00 98.75 268 MET A O 1
ATOM 2046 N N . ASN A 1 269 ? -6.820 8.017 5.912 1.00 98.69 269 ASN A N 1
ATOM 2047 C CA . ASN A 1 269 ? -6.804 8.237 7.366 1.00 98.69 269 ASN A CA 1
ATOM 2048 C C . ASN A 1 269 ? -6.624 6.935 8.166 1.00 98.69 269 ASN A C 1
ATOM 2050 O O . ASN A 1 269 ? -5.886 6.892 9.148 1.00 98.69 269 ASN A O 1
ATOM 2054 N N . GLY A 1 270 ? -7.329 5.871 7.771 1.00 98.56 270 GLY A N 1
ATOM 2055 C CA . GLY A 1 270 ? -7.224 4.573 8.430 1.00 98.56 270 GLY A CA 1
ATOM 2056 C C . GLY A 1 270 ? -5.962 3.814 8.030 1.00 98.56 270 GLY A C 1
ATOM 2057 O O . GLY A 1 270 ? -5.303 3.228 8.886 1.00 98.56 270 GLY A O 1
ATOM 2058 N N . VAL A 1 271 ? -5.637 3.816 6.735 1.00 98.69 271 VAL A N 1
ATOM 2059 C CA . VAL A 1 271 ? -4.494 3.076 6.184 1.00 98.69 271 VAL A CA 1
ATOM 2060 C C . VAL A 1 271 ? -3.175 3.651 6.695 1.00 98.69 271 VAL A C 1
ATOM 2062 O O . VAL A 1 271 ? -2.387 2.916 7.291 1.00 98.69 271 VAL A O 1
ATOM 2065 N N . ASP A 1 272 ? -2.959 4.953 6.532 1.00 98.81 272 ASP A N 1
ATOM 2066 C CA . ASP A 1 272 ? -1.699 5.609 6.872 1.00 98.81 272 ASP A CA 1
ATOM 2067 C C . ASP A 1 272 ? -1.407 5.527 8.363 1.00 98.81 272 ASP A C 1
ATOM 2069 O O . ASP A 1 272 ? -0.273 5.253 8.744 1.00 98.81 272 ASP A O 1
ATOM 2073 N N . ALA A 1 273 ? -2.428 5.630 9.216 1.00 98.75 273 ALA A N 1
ATOM 2074 C CA . ALA A 1 273 ? -2.239 5.474 10.652 1.00 98.75 273 ALA A CA 1
ATOM 2075 C C . ALA A 1 273 ? -1.607 4.114 11.014 1.00 98.75 273 ALA A C 1
ATOM 2077 O O . ALA A 1 273 ? -0.748 4.036 11.894 1.00 98.75 273 ALA A O 1
ATOM 2078 N N . VAL A 1 274 ? -1.992 3.034 10.325 1.00 98.75 274 VAL A N 1
ATOM 2079 C CA . VAL A 1 274 ? -1.393 1.700 10.519 1.00 98.75 274 VAL A CA 1
ATOM 2080 C C . VAL A 1 274 ? -0.002 1.622 9.891 1.00 98.75 274 VAL A C 1
ATOM 2082 O O . VAL A 1 274 ? 0.916 1.035 10.469 1.00 98.75 274 VAL A O 1
ATOM 2085 N N . VAL A 1 275 ? 0.177 2.221 8.714 1.00 98.62 275 VAL A N 1
ATOM 2086 C CA . VAL A 1 275 ? 1.463 2.256 8.003 1.00 98.62 275 VAL A CA 1
ATOM 2087 C C . VAL A 1 275 ? 2.526 2.967 8.847 1.00 98.62 275 VAL A C 1
ATOM 2089 O O . VAL A 1 275 ? 3.597 2.403 9.067 1.00 98.62 275 VAL A O 1
ATOM 2092 N N . VAL A 1 276 ? 2.207 4.132 9.417 1.00 98.38 276 VAL A N 1
ATOM 2093 C CA . VAL A 1 276 ? 3.090 4.866 10.337 1.00 98.38 276 VAL A CA 1
ATOM 2094 C C . VAL A 1 276 ? 3.358 4.053 11.603 1.00 98.38 276 VAL A C 1
ATOM 2096 O O . VAL A 1 276 ? 4.515 3.890 11.987 1.00 98.38 276 VAL A O 1
ATOM 2099 N N . ALA A 1 277 ? 2.321 3.480 12.227 1.00 97.62 277 ALA A N 1
ATOM 2100 C CA . ALA A 1 277 ? 2.478 2.698 13.458 1.00 97.62 277 ALA A CA 1
ATOM 2101 C C . ALA A 1 277 ? 3.358 1.448 13.292 1.00 97.62 277 ALA A C 1
ATOM 2103 O O . ALA A 1 277 ? 3.883 0.926 14.273 1.00 97.62 277 ALA A O 1
ATOM 2104 N N . THR A 1 278 ? 3.515 0.961 12.061 1.00 97.31 278 THR A N 1
ATOM 2105 C CA . THR A 1 278 ? 4.345 -0.203 11.723 1.00 97.31 278 THR A CA 1
ATOM 2106 C C . THR A 1 278 ? 5.682 0.179 11.084 1.00 97.31 278 THR A C 1
ATOM 2108 O O . THR A 1 278 ? 6.404 -0.703 10.624 1.00 97.31 278 THR A O 1
ATOM 2111 N N . GLY A 1 279 ? 6.026 1.473 11.047 1.00 95.88 279 GLY A N 1
ATOM 2112 C CA . GLY A 1 279 ? 7.293 1.964 10.495 1.00 95.88 279 GLY A CA 1
ATOM 2113 C C . GLY A 1 279 ? 7.423 1.808 8.977 1.00 95.88 279 GLY A C 1
ATOM 2114 O O . GLY A 1 279 ? 8.537 1.770 8.459 1.00 95.88 279 GLY A O 1
ATOM 2115 N N . ASN A 1 280 ? 6.306 1.688 8.258 1.00 98.19 280 ASN A N 1
ATOM 2116 C CA . ASN A 1 280 ? 6.288 1.581 6.801 1.00 98.19 280 ASN A CA 1
ATOM 2117 C C . ASN A 1 280 ? 6.229 2.967 6.127 1.00 98.19 280 ASN A C 1
ATOM 2119 O O . ASN A 1 280 ? 5.875 3.977 6.736 1.00 98.19 280 ASN A O 1
ATOM 2123 N N . ASP A 1 281 ? 6.566 3.016 4.835 1.00 98.12 281 ASP A N 1
ATOM 2124 C CA . ASP A 1 281 ? 6.533 4.251 4.045 1.00 98.12 281 ASP A CA 1
ATOM 2125 C C . ASP A 1 281 ? 5.104 4.584 3.581 1.00 98.12 281 ASP A C 1
ATOM 2127 O O . ASP A 1 281 ? 4.605 4.015 2.607 1.00 98.12 281 ASP A O 1
ATOM 2131 N N . TRP A 1 282 ? 4.456 5.542 4.247 1.00 98.31 282 TRP A N 1
ATOM 2132 C CA . TRP A 1 282 ? 3.108 5.989 3.878 1.00 98.31 282 TRP A CA 1
ATOM 2133 C C . TRP A 1 282 ? 3.049 6.724 2.538 1.00 98.31 282 TRP A C 1
ATOM 2135 O O . TRP A 1 282 ? 2.055 6.616 1.831 1.00 98.31 282 TRP A O 1
ATOM 2145 N N . ARG A 1 283 ? 4.133 7.371 2.089 1.00 98.69 283 ARG A N 1
ATOM 2146 C CA . ARG A 1 283 ? 4.165 8.053 0.784 1.00 98.69 283 ARG A CA 1
ATOM 2147 C C . ARG A 1 283 ? 4.127 7.037 -0.356 1.00 98.69 283 ARG A C 1
ATOM 2149 O O . ARG A 1 283 ? 3.521 7.294 -1.399 1.00 98.69 283 ARG A O 1
ATOM 2156 N N . ALA A 1 284 ? 4.757 5.876 -0.174 1.00 98.06 284 ALA A N 1
ATOM 2157 C CA . ALA A 1 284 ? 4.684 4.783 -1.140 1.00 98.06 284 ALA A CA 1
ATOM 2158 C C . ALA A 1 284 ? 3.255 4.229 -1.259 1.00 98.06 284 ALA A C 1
ATOM 2160 O O . ALA A 1 284 ? 2.781 3.998 -2.372 1.00 98.06 284 ALA A O 1
ATOM 2161 N N . ILE A 1 285 ? 2.555 4.073 -0.130 1.00 98.50 285 ILE A N 1
ATOM 2162 C CA . ILE A 1 285 ? 1.161 3.615 -0.111 1.00 98.50 285 ILE A CA 1
ATOM 2163 C C . ILE A 1 285 ? 0.230 4.666 -0.727 1.00 98.50 285 ILE A C 1
ATOM 2165 O O . ILE A 1 285 ? -0.528 4.327 -1.634 1.00 98.50 285 ILE A O 1
ATOM 2169 N N . GLU A 1 286 ? 0.340 5.931 -0.318 1.00 98.75 286 GLU A N 1
ATOM 2170 C CA . GLU A 1 286 ? -0.473 7.044 -0.823 1.00 98.75 286 GLU A CA 1
ATOM 2171 C C . GLU A 1 286 ? -0.323 7.236 -2.335 1.00 98.75 286 GLU A C 1
ATOM 2173 O O . GLU A 1 286 ? -1.305 7.262 -3.083 1.00 98.75 286 GLU A O 1
ATOM 2178 N N . SER A 1 287 ? 0.921 7.298 -2.824 1.00 98.44 287 SER A N 1
ATOM 2179 C CA . SER A 1 287 ? 1.180 7.445 -4.260 1.00 98.44 287 SER A CA 1
ATOM 2180 C C . SER A 1 287 ? 0.638 6.262 -5.066 1.00 98.44 287 SER A C 1
ATOM 2182 O O . SER A 1 287 ? 0.086 6.466 -6.149 1.00 98.44 287 SER A O 1
ATOM 2184 N N . GLY A 1 288 ? 0.736 5.040 -4.535 1.00 98.38 288 GLY A N 1
ATOM 2185 C CA . GLY A 1 288 ? 0.155 3.849 -5.145 1.00 98.38 288 GLY A CA 1
ATOM 2186 C C . GLY A 1 288 ? -1.373 3.880 -5.166 1.00 98.38 288 GLY A C 1
ATOM 2187 O O . GLY A 1 288 ? -1.965 3.652 -6.220 1.00 98.38 288 GLY A O 1
ATOM 2188 N N . ALA A 1 289 ? -2.009 4.199 -4.037 1.00 98.50 289 ALA A N 1
ATOM 2189 C CA . ALA A 1 289 ? -3.461 4.246 -3.890 1.00 98.50 289 ALA A CA 1
ATOM 2190 C C . ALA A 1 289 ? -4.083 5.302 -4.815 1.00 98.50 289 ALA A C 1
ATOM 2192 O O . ALA A 1 289 ? -4.937 4.987 -5.648 1.00 98.50 289 ALA A O 1
ATOM 2193 N N . HIS A 1 290 ? -3.598 6.541 -4.750 1.00 98.44 290 HIS A N 1
ATOM 2194 C CA . HIS A 1 290 ? -4.123 7.635 -5.559 1.00 98.44 290 HIS A CA 1
ATOM 2195 C C . HIS A 1 290 ? -3.836 7.470 -7.058 1.00 98.44 290 HIS A C 1
ATOM 2197 O O . HIS A 1 290 ? -4.690 7.796 -7.884 1.00 98.44 290 HIS A O 1
ATOM 2203 N N . ALA A 1 291 ? -2.680 6.916 -7.443 1.00 98.19 291 ALA A N 1
ATOM 2204 C CA . ALA A 1 291 ? -2.424 6.596 -8.847 1.00 98.19 291 ALA A CA 1
ATOM 2205 C C . ALA A 1 291 ? -3.308 5.438 -9.338 1.00 98.19 291 ALA A C 1
ATOM 2207 O O . ALA A 1 291 ? -3.787 5.480 -10.471 1.00 98.19 291 ALA A O 1
ATOM 2208 N N . TYR A 1 292 ? -3.564 4.430 -8.496 1.00 98.31 292 TYR A N 1
ATOM 2209 C CA . TYR A 1 292 ? -4.446 3.309 -8.822 1.00 98.31 292 TYR A CA 1
ATOM 2210 C C . TYR A 1 292 ? -5.897 3.757 -9.038 1.00 98.31 292 TYR A C 1
ATOM 2212 O O . TYR A 1 292 ? -6.532 3.296 -9.983 1.00 98.31 292 TYR A O 1
ATOM 2220 N N . ALA A 1 293 ? -6.385 4.720 -8.250 1.00 97.75 293 ALA A N 1
ATOM 2221 C CA . ALA A 1 293 ? -7.707 5.333 -8.420 1.00 97.75 293 ALA A CA 1
ATOM 2222 C C . ALA A 1 293 ? -7.929 5.947 -9.820 1.00 97.75 293 ALA A C 1
ATOM 2224 O O . ALA A 1 293 ? -9.060 6.001 -10.307 1.00 97.75 293 ALA A O 1
ATOM 2225 N N . ALA A 1 294 ? -6.859 6.393 -10.487 1.00 97.12 294 ALA A N 1
ATOM 2226 C CA . ALA A 1 294 ? -6.895 6.914 -11.856 1.00 97.12 294 ALA A CA 1
ATOM 2227 C C . ALA A 1 294 ? -6.440 5.895 -12.922 1.00 97.12 294 ALA A C 1
ATOM 2229 O O . ALA A 1 294 ? -6.526 6.149 -14.130 1.00 97.12 294 ALA A O 1
ATOM 2230 N N . TRP A 1 295 ? -5.911 4.744 -12.508 1.00 96.12 295 TRP A N 1
ATOM 2231 C CA . TRP A 1 295 ? -5.290 3.795 -13.417 1.00 96.12 295 TRP A CA 1
ATOM 2232 C C . TRP A 1 295 ? -6.342 2.967 -14.154 1.00 96.12 295 TRP A C 1
ATOM 2234 O O . TRP A 1 295 ? -7.000 2.106 -13.579 1.00 96.12 295 TRP A O 1
ATOM 2244 N N . LYS A 1 296 ? -6.456 3.200 -15.469 1.00 90.00 296 LYS A N 1
ATOM 2245 C CA . LYS A 1 296 ? -7.402 2.518 -16.379 1.00 90.00 296 LYS A CA 1
ATOM 2246 C C . LYS A 1 296 ? -8.887 2.718 -16.034 1.00 90.00 296 LYS A C 1
ATOM 2248 O O . LYS A 1 296 ? -9.732 2.009 -16.569 1.00 90.00 296 LYS A O 1
ATOM 2253 N N . SER A 1 297 ? -9.206 3.709 -15.211 1.00 87.38 297 SER A N 1
ATOM 2254 C CA . SER A 1 297 ? -10.567 4.059 -14.783 1.00 87.38 297 SER A CA 1
ATOM 2255 C C . SER A 1 297 ? -11.191 5.212 -15.583 1.00 87.38 297 SER A C 1
ATOM 2257 O O . SER A 1 297 ? -12.325 5.610 -15.326 1.00 87.38 297 SER A O 1
ATOM 2259 N N . GLY A 1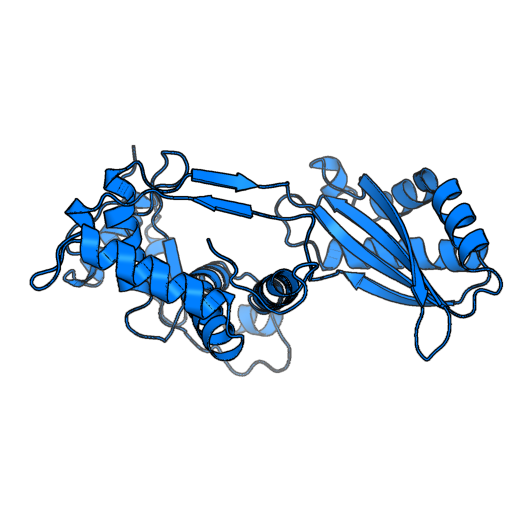 298 ? -10.469 5.764 -16.567 1.00 88.75 298 GLY A N 1
ATOM 2260 C CA . GLY A 1 298 ? -10.943 6.892 -17.380 1.00 88.75 298 GLY A CA 1
ATOM 2261 C C . GLY A 1 298 ? -11.020 8.225 -16.621 1.00 88.75 298 GLY A C 1
ATOM 2262 O O . GLY A 1 298 ? -11.644 9.162 -17.106 1.00 88.75 298 GLY A O 1
ATOM 2263 N N . GLY A 1 299 ? -10.406 8.309 -15.440 1.00 92.81 299 GLY A N 1
ATOM 2264 C CA . GLY A 1 299 ? -10.436 9.463 -14.542 1.00 92.81 299 GLY A CA 1
ATOM 2265 C C . GLY A 1 299 ? -10.176 9.024 -13.102 1.00 92.81 299 GLY A C 1
ATOM 2266 O O . GLY A 1 299 ? -10.080 7.835 -12.829 1.00 92.81 299 GLY A O 1
ATOM 2267 N N . TYR A 1 300 ? -10.050 9.965 -12.176 1.00 97.44 300 TYR A N 1
ATOM 2268 C CA . TYR A 1 300 ? -9.847 9.650 -10.761 1.00 97.44 300 TYR A CA 1
ATOM 2269 C C . TYR A 1 300 ? -11.167 9.176 -10.117 1.00 97.44 300 TYR A C 1
ATOM 2271 O O . TYR A 1 300 ? -12.154 9.907 -10.175 1.00 97.44 300 TYR A O 1
ATOM 2279 N N . ARG A 1 301 ? -11.195 7.953 -9.560 1.00 97.12 301 ARG A N 1
ATOM 2280 C CA . ARG A 1 301 ? -12.405 7.267 -9.053 1.00 97.12 301 ARG A CA 1
ATOM 2281 C C . ARG A 1 301 ? -12.272 6.787 -7.604 1.00 97.12 301 ARG A C 1
ATOM 2283 O O . ARG A 1 301 ? -11.177 6.769 -7.033 1.00 97.12 301 ARG A O 1
ATOM 2290 N N . SER A 1 302 ? -13.402 6.404 -7.003 1.00 97.88 302 SER A N 1
ATOM 2291 C CA . SER A 1 302 ? -13.435 5.855 -5.643 1.00 97.88 302 SER A CA 1
ATOM 2292 C C . SER A 1 302 ? -12.617 4.560 -5.559 1.00 97.88 302 SER A C 1
ATOM 2294 O O . SER A 1 302 ? -12.710 3.700 -6.434 1.00 97.88 302 SER A O 1
ATOM 2296 N N . LEU A 1 303 ? -11.826 4.397 -4.494 1.00 98.25 303 LEU A N 1
ATOM 2297 C CA . LEU A 1 303 ? -11.082 3.155 -4.230 1.00 98.25 303 LEU A CA 1
ATOM 2298 C C . LEU A 1 303 ? -11.968 2.021 -3.685 1.00 98.25 303 LEU A C 1
ATOM 2300 O O . LEU A 1 303 ? -11.560 0.859 -3.705 1.00 98.25 303 LEU A O 1
ATOM 2304 N N . THR A 1 304 ? -13.163 2.351 -3.193 1.00 98.25 304 THR A N 1
ATOM 2305 C CA . THR A 1 304 ? -14.154 1.402 -2.661 1.00 98.25 304 THR A CA 1
ATOM 2306 C C . THR A 1 304 ? -15.418 1.380 -3.512 1.00 98.25 304 THR A C 1
ATOM 2308 O O . THR A 1 304 ? -15.700 2.346 -4.222 1.00 98.25 304 THR A O 1
ATOM 2311 N N . THR A 1 305 ? -16.200 0.311 -3.369 1.00 95.69 305 THR A N 1
ATOM 2312 C CA . THR A 1 305 ? -17.514 0.084 -3.991 1.00 95.69 305 THR A CA 1
ATOM 2313 C C . THR A 1 305 ? -18.460 -0.542 -2.984 1.00 95.69 305 THR A C 1
ATOM 2315 O O . THR A 1 305 ? -17.940 -1.356 -2.182 1.00 95.69 305 THR A O 1
#